Protein AF-A0A9D6E3B1-F1 (afdb_monomer)

Solvent-accessible surface area (backbone atoms only — not comparable to full-atom values): 16661 Å² total; per-residue (Å²): 133,87,81,85,89,82,84,86,78,86,82,77,81,84,78,82,77,81,78,76,77,82,76,71,82,59,71,66,60,65,48,52,41,50,51,53,21,44,52,52,30,22,59,54,38,74,63,37,63,68,60,21,52,54,52,44,54,55,37,64,72,59,42,49,58,74,76,44,48,55,40,60,42,32,55,53,46,37,56,40,25,62,74,59,31,66,89,33,54,70,56,23,51,52,52,50,50,53,52,64,76,58,62,52,95,88,49,47,62,68,58,52,52,54,49,40,51,55,35,22,64,64,46,74,33,59,73,56,18,51,55,51,45,51,49,47,61,76,60,57,51,84,96,61,50,70,72,58,53,49,54,52,50,50,53,48,34,70,74,67,36,53,92,37,51,72,58,45,54,50,48,54,50,50,59,61,72,56,58,53,92,93,56,49,62,67,64,53,50,52,48,40,51,52,39,24,70,71,64,78,33,67,70,58,18,50,51,50,45,46,55,50,52,74,68,58,55,94,91,60,56,64,64,59,51,49,54,52,44,50,57,35,38,74,59,31,93,38,68,68,53,21,53,51,50,50,52,47,39,72,68,47,34,74,88,52,51,70,65,57,32,49,54,54,49,51,54,47,31,70,72,67,37,57,92,37,51,71,61,38,52,54,54,54,55,63,77,59,111

Mean predicted aligned error: 9.1 Å

Structure (mmCIF, N/CA/C/O backbone):
data_AF-A0A9D6E3B1-F1
#
_entry.id   AF-A0A9D6E3B1-F1
#
loop_
_atom_site.group_PDB
_atom_site.id
_atom_site.type_symbol
_atom_site.label_atom_id
_atom_site.label_alt_id
_atom_site.label_comp_id
_atom_site.label_asym_id
_atom_site.label_entity_id
_atom_site.label_seq_id
_atom_site.pdbx_PDB_ins_code
_atom_site.Cartn_x
_atom_site.Cartn_y
_atom_site.Cartn_z
_atom_site.occupancy
_atom_site.B_iso_or_equiv
_atom_site.auth_seq_id
_atom_site.auth_comp_id
_atom_site.auth_asym_id
_atom_site.auth_atom_id
_atom_site.pdbx_PDB_model_num
ATOM 1 N N . THR A 1 1 ? -81.826 58.311 -9.362 1.00 37.38 1 THR A N 1
ATOM 2 C CA . THR A 1 1 ? -82.436 57.447 -8.332 1.00 37.38 1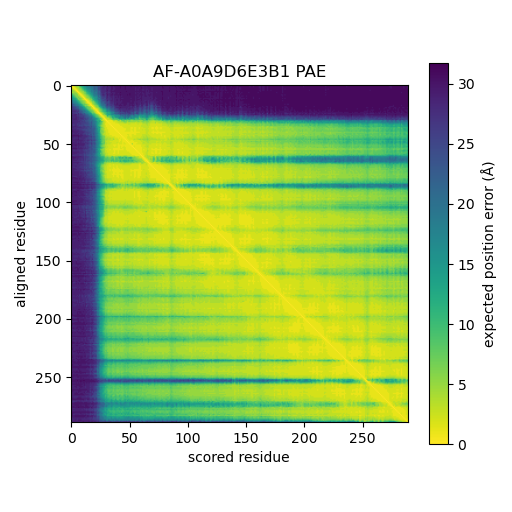 THR A CA 1
ATOM 3 C C . THR A 1 1 ? -81.428 56.379 -7.975 1.00 37.38 1 THR A C 1
ATOM 5 O O . THR A 1 1 ? -81.142 55.576 -8.845 1.00 37.38 1 THR A O 1
ATOM 8 N N . HIS A 1 2 ? -80.905 56.444 -6.741 1.00 36.94 2 HIS A N 1
ATOM 9 C CA . HIS A 1 2 ? -80.182 55.403 -5.981 1.00 36.94 2 HIS A CA 1
ATOM 10 C C . HIS A 1 2 ? -78.874 54.806 -6.566 1.00 36.94 2 HIS A C 1
ATOM 12 O O . HIS A 1 2 ? -78.799 54.542 -7.753 1.00 36.94 2 HIS A O 1
ATOM 18 N N . LEU A 1 3 ? -77.807 54.5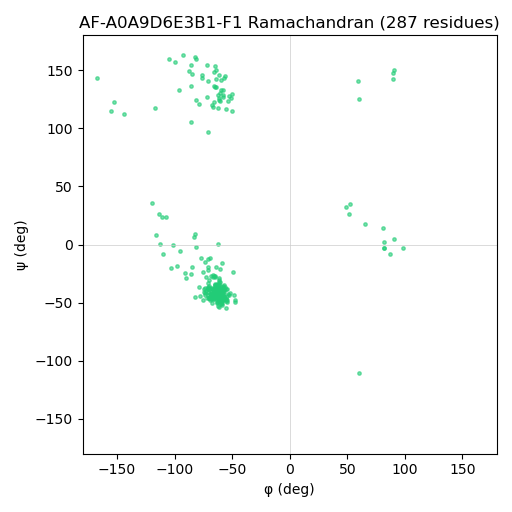15 -5.810 1.00 36.72 3 LEU A N 1
ATOM 19 C CA . LEU A 1 3 ? -77.481 54.658 -4.382 1.00 36.72 3 LEU A CA 1
ATOM 20 C C . LEU A 1 3 ? -75.963 54.411 -4.195 1.00 36.72 3 LEU A C 1
ATOM 22 O O . LEU A 1 3 ? -75.403 53.540 -4.851 1.00 36.72 3 LEU A O 1
ATOM 26 N N . GLU A 1 4 ? -75.394 55.183 -3.268 1.00 36.72 4 GLU A N 1
ATOM 27 C CA . GLU A 1 4 ? -74.377 54.863 -2.247 1.00 36.72 4 GLU A CA 1
ATOM 28 C C . GLU A 1 4 ? -72.957 54.346 -2.556 1.00 36.72 4 GLU A C 1
ATOM 30 O O . GLU A 1 4 ? -72.711 53.286 -3.126 1.00 36.72 4 GLU A O 1
ATOM 35 N N . GLU A 1 5 ? -72.026 55.126 -1.994 1.00 41.00 5 GLU A N 1
ATOM 36 C CA . GLU A 1 5 ? -70.615 54.879 -1.721 1.00 41.00 5 GLU A CA 1
ATOM 37 C C . GLU A 1 5 ? -70.423 53.744 -0.700 1.00 41.00 5 GLU A C 1
ATOM 39 O O . GLU A 1 5 ? -71.058 53.720 0.354 1.00 41.00 5 GLU A O 1
ATOM 44 N N . ALA A 1 6 ? -69.480 52.838 -0.971 1.00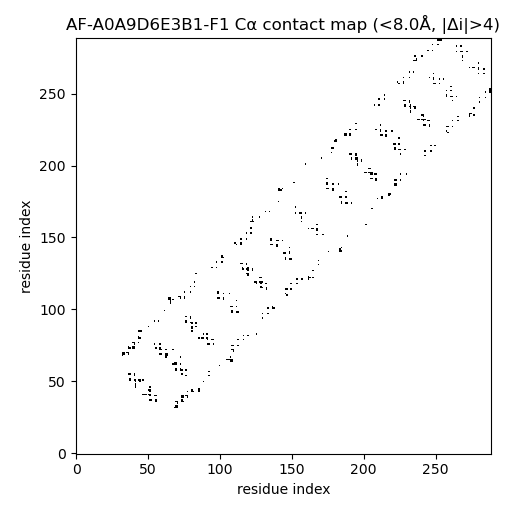 40.91 6 ALA A N 1
ATOM 45 C CA . ALA A 1 6 ? -69.039 51.819 -0.024 1.00 40.91 6 ALA A CA 1
ATOM 46 C C . ALA A 1 6 ? -67.556 52.022 0.316 1.00 40.91 6 ALA A C 1
ATOM 48 O O . ALA A 1 6 ? -66.676 51.941 -0.544 1.00 40.91 6 ALA A O 1
ATOM 49 N N . GLY A 1 7 ? -67.300 52.288 1.598 1.00 35.38 7 GLY A N 1
ATOM 50 C CA . GLY A 1 7 ? -65.974 52.447 2.177 1.00 35.38 7 GLY A CA 1
ATOM 51 C C . GLY A 1 7 ? -65.150 51.159 2.134 1.00 35.38 7 GLY A C 1
ATOM 52 O O . GLY A 1 7 ? -65.615 50.072 2.477 1.00 35.38 7 GLY A O 1
ATOM 53 N N . ILE A 1 8 ? -63.883 51.299 1.747 1.00 40.62 8 ILE A N 1
ATOM 54 C CA . ILE A 1 8 ? -62.907 50.210 1.738 1.00 40.62 8 ILE A CA 1
ATOM 55 C C . ILE A 1 8 ? -62.286 50.106 3.134 1.00 40.62 8 ILE A C 1
ATOM 57 O O . ILE A 1 8 ? -61.467 50.927 3.549 1.00 40.62 8 ILE A O 1
ATOM 61 N N . SER A 1 9 ? -62.714 49.075 3.861 1.00 41.22 9 SER A N 1
ATOM 62 C CA . SER A 1 9 ? -62.196 48.687 5.170 1.00 41.22 9 SER A CA 1
ATOM 63 C C . SER A 1 9 ? -60.797 48.070 5.046 1.00 41.22 9 SER A C 1
ATOM 65 O O . SER A 1 9 ? -60.570 47.137 4.271 1.00 41.22 9 SER A O 1
ATOM 67 N N . LYS A 1 10 ? -59.850 48.614 5.818 1.00 39.97 10 LYS A N 1
ATOM 68 C CA . LYS A 1 10 ? -58.459 48.159 5.939 1.00 39.97 10 LYS A CA 1
ATOM 69 C C . LYS A 1 10 ? -58.420 46.734 6.510 1.00 39.97 10 LYS A C 1
ATOM 71 O O . LYS A 1 10 ? -58.820 46.522 7.651 1.00 39.97 10 LYS A O 1
ATOM 76 N N . LYS A 1 11 ? -57.900 45.768 5.744 1.00 43.75 11 LYS A N 1
ATOM 77 C CA . LYS A 1 11 ? -57.567 44.426 6.251 1.00 43.75 11 LYS A CA 1
ATOM 78 C C . LYS A 1 11 ? -56.234 44.461 7.005 1.00 43.75 11 LYS A C 1
ATOM 80 O O . LYS A 1 11 ? -55.203 44.828 6.450 1.00 43.75 11 LYS A O 1
ATOM 85 N N . THR A 1 12 ? -56.300 44.077 8.272 1.00 41.50 12 THR A N 1
ATOM 86 C CA . THR A 1 12 ? -55.202 43.845 9.219 1.00 41.50 12 THR A CA 1
ATOM 87 C C . THR A 1 12 ? -54.305 42.676 8.760 1.00 41.50 12 THR A C 1
ATOM 89 O O . THR A 1 12 ? -54.824 41.755 8.123 1.00 41.50 12 THR A O 1
ATOM 92 N N . PRO A 1 13 ? -52.991 42.656 9.068 1.00 39.81 13 PRO A N 1
ATOM 93 C CA . PRO A 1 13 ? -52.096 41.568 8.663 1.00 39.81 13 PRO A CA 1
ATOM 94 C C . PRO A 1 13 ? -52.376 40.278 9.449 1.00 39.81 13 PRO A C 1
ATOM 96 O O . PRO A 1 13 ? -52.605 40.332 10.658 1.00 39.81 13 PRO A O 1
ATOM 99 N N . LEU A 1 14 ? -52.318 39.122 8.776 1.00 40.97 14 LEU A N 1
ATOM 100 C CA . LEU A 1 14 ? -52.291 37.808 9.426 1.00 40.97 14 LEU A CA 1
ATOM 101 C C . LEU A 1 14 ? -51.032 37.692 10.301 1.00 40.97 14 LEU A C 1
ATOM 103 O O . LEU A 1 14 ? -49.916 37.844 9.806 1.00 40.97 14 LEU A O 1
ATOM 107 N N . SER A 1 15 ? -51.211 37.387 11.586 1.00 45.38 15 SER A N 1
ATOM 108 C CA . SER A 1 15 ? -50.123 36.961 12.468 1.00 45.38 15 SER A CA 1
ATOM 109 C C . SER A 1 15 ? -49.535 35.617 12.003 1.00 45.38 15 SER A C 1
ATOM 111 O O . SER A 1 15 ? -50.298 34.743 11.584 1.00 45.38 15 SER A O 1
ATOM 113 N N . PRO A 1 16 ? -48.209 35.413 12.100 1.00 41.94 16 PRO A N 1
ATOM 114 C CA . PRO A 1 16 ? -47.598 34.108 11.869 1.00 41.94 16 PRO A CA 1
ATOM 115 C C . PRO A 1 16 ? -48.047 33.113 12.950 1.00 41.94 16 PRO A C 1
ATOM 117 O O . PRO A 1 16 ? -48.107 33.454 14.134 1.00 41.94 16 PRO A O 1
ATOM 120 N N . GLN A 1 17 ? -48.381 31.885 12.541 1.00 39.38 17 GLN A N 1
ATOM 121 C CA . GLN A 1 17 ? -48.588 30.773 13.471 1.00 39.38 17 GLN A CA 1
ATOM 122 C C . GLN A 1 17 ? -47.298 30.525 14.269 1.00 39.38 17 GLN A C 1
ATOM 124 O O . GLN A 1 17 ? -46.215 30.601 13.685 1.00 39.38 17 GLN A O 1
ATOM 129 N N . PRO A 1 18 ? -47.377 30.204 15.571 1.00 40.41 18 PRO A N 1
ATOM 130 C CA . PRO A 1 18 ? -46.202 29.781 16.312 1.00 40.41 18 PRO A CA 1
ATOM 131 C C . PRO A 1 18 ? -45.711 28.443 15.750 1.00 40.41 18 PRO A C 1
ATOM 133 O O . PRO A 1 18 ? -46.461 27.464 15.702 1.00 40.41 18 PRO A O 1
ATOM 136 N N . GLU A 1 19 ? -44.451 28.414 15.318 1.00 41.53 19 GLU A N 1
ATOM 137 C CA . GLU A 1 19 ? -43.716 27.176 15.081 1.00 41.53 19 GLU A CA 1
ATOM 138 C C . GLU A 1 19 ? -43.847 26.285 16.321 1.00 41.53 19 GLU A C 1
ATOM 140 O O . GLU A 1 19 ? -43.650 26.725 17.458 1.00 41.53 19 GLU A O 1
ATOM 145 N N . SER A 1 20 ? -44.236 25.027 16.105 1.00 39.06 20 SER A N 1
ATOM 146 C CA . SER A 1 20 ? -44.265 24.035 17.176 1.00 39.06 20 SER A CA 1
ATOM 147 C C . SER A 1 20 ? -42.849 23.884 17.743 1.00 39.06 20 SER A C 1
ATOM 149 O O . SER A 1 20 ? -41.907 23.752 16.959 1.00 39.06 20 SER A O 1
ATOM 151 N N . PRO A 1 21 ? -42.667 23.898 19.075 1.00 39.72 21 PRO A N 1
ATOM 152 C CA . PRO A 1 21 ? -41.344 23.784 19.666 1.00 39.72 21 PRO A CA 1
ATOM 153 C C . PRO A 1 21 ? -40.717 22.449 19.261 1.00 39.72 21 PRO A C 1
ATOM 155 O O . PRO A 1 21 ? -41.343 21.394 19.389 1.00 39.72 21 PRO A O 1
ATOM 158 N N . ALA A 1 22 ? -39.475 22.506 18.775 1.00 48.50 22 ALA A N 1
ATOM 159 C CA . ALA A 1 22 ? -38.651 21.333 18.538 1.00 48.50 22 ALA A CA 1
ATOM 160 C C . ALA A 1 22 ? -38.651 20.459 19.802 1.00 48.50 22 ALA A C 1
ATOM 162 O O . ALA A 1 22 ? -38.198 20.882 20.867 1.00 48.50 22 ALA A O 1
ATOM 163 N N . ILE A 1 23 ? -39.209 19.252 19.690 1.00 43.34 23 ILE A N 1
ATOM 164 C CA . ILE A 1 23 ? -39.228 18.277 20.778 1.00 43.34 23 ILE A CA 1
ATOM 165 C C . ILE A 1 23 ? -37.768 17.857 21.015 1.00 43.34 23 ILE A C 1
ATOM 167 O O . ILE A 1 23 ? -37.147 17.324 20.092 1.00 43.34 23 ILE A O 1
ATOM 171 N N . PRO A 1 24 ? -37.189 18.087 22.208 1.00 49.97 24 PRO A N 1
ATOM 172 C CA . PRO A 1 24 ? -35.846 17.610 22.507 1.00 49.97 24 PRO A CA 1
ATOM 173 C C . PRO A 1 24 ? -35.817 16.074 22.430 1.00 49.97 24 PRO A C 1
ATOM 175 O O . PRO A 1 24 ? -36.811 15.433 22.791 1.00 49.97 24 PRO A O 1
ATOM 178 N N . PRO A 1 25 ? -34.708 15.458 21.981 1.00 48.56 25 PRO A N 1
ATOM 179 C CA . PRO A 1 25 ? -34.607 14.006 21.902 1.00 48.56 25 PRO A CA 1
ATOM 180 C C . PRO A 1 25 ? -34.955 13.384 23.261 1.00 48.56 25 PRO A C 1
ATOM 182 O O . PRO A 1 25 ? -34.466 13.809 24.310 1.00 48.56 25 PRO A O 1
ATOM 185 N N . SER A 1 26 ? -35.879 12.419 23.251 1.00 48.78 26 SER A N 1
ATOM 186 C CA . SER A 1 26 ? -36.465 11.865 24.471 1.00 48.78 26 SER A CA 1
ATOM 187 C C . SER A 1 26 ? -35.384 11.224 25.347 1.00 48.78 26 SER A C 1
ATOM 189 O O . SER A 1 26 ? -34.724 10.283 24.902 1.00 48.78 26 SER A O 1
ATOM 191 N N . LYS A 1 27 ? -35.267 11.663 26.606 1.00 52.03 27 LYS A N 1
ATOM 192 C CA . LYS A 1 27 ? -34.318 11.147 27.617 1.00 52.03 27 LYS A CA 1
ATOM 193 C C . LYS A 1 27 ? -34.296 9.612 27.759 1.00 52.03 27 LYS A C 1
ATOM 195 O O . LYS A 1 27 ? -33.294 9.060 28.200 1.00 52.03 27 LYS A O 1
ATOM 200 N N . GLY A 1 28 ? -35.378 8.924 27.379 1.00 51.38 28 GLY A N 1
ATOM 201 C CA . GLY A 1 28 ? -35.467 7.459 27.380 1.00 51.38 28 GLY A CA 1
ATOM 202 C C . GLY A 1 28 ? -34.594 6.768 26.325 1.00 51.38 28 GLY A C 1
ATOM 203 O O . GLY A 1 28 ? -33.976 5.758 26.639 1.00 51.38 28 GLY A O 1
ATOM 204 N N . LYS A 1 29 ? -34.456 7.335 25.114 1.00 59.06 29 LYS A N 1
ATOM 205 C CA . LYS A 1 29 ? -33.577 6.773 24.066 1.00 59.06 29 LYS A CA 1
ATOM 206 C C . LYS A 1 29 ? -32.107 6.814 24.484 1.00 59.06 29 LYS A C 1
ATOM 208 O O . LYS A 1 29 ? -31.400 5.827 24.360 1.00 59.06 29 LYS A O 1
ATOM 213 N N . THR A 1 30 ? -31.687 7.925 25.085 1.00 73.62 30 THR A N 1
ATOM 214 C CA . THR A 1 30 ? -30.309 8.119 25.559 1.00 73.62 30 THR A CA 1
ATOM 215 C C . THR A 1 30 ? -29.940 7.274 26.780 1.00 73.62 30 THR A C 1
ATOM 217 O O . THR A 1 30 ? -28.759 7.130 27.073 1.00 73.62 30 THR A O 1
ATOM 220 N N . LEU A 1 31 ? -30.919 6.771 27.541 1.00 80.69 31 LEU A N 1
ATOM 221 C CA . LEU A 1 31 ? -30.673 5.857 28.665 1.00 80.69 31 LEU A CA 1
ATOM 222 C C . LEU A 1 31 ? -30.507 4.420 28.171 1.00 80.69 31 LEU A C 1
ATOM 224 O O . LEU A 1 31 ? -29.545 3.767 28.561 1.00 80.69 31 LEU A O 1
ATOM 228 N N . LEU A 1 32 ? -31.385 3.982 27.265 1.00 87.25 32 LEU A N 1
ATOM 229 C CA . LEU A 1 32 ? -31.315 2.655 26.658 1.00 87.25 32 LEU A CA 1
ATOM 230 C C . LEU A 1 32 ? -29.997 2.448 25.893 1.00 87.25 32 LEU A C 1
ATOM 232 O O . LEU A 1 32 ? -29.324 1.449 26.099 1.00 87.25 32 LEU A O 1
ATOM 236 N N . GLU A 1 33 ? -29.565 3.428 25.094 1.00 87.38 33 GLU A N 1
ATOM 237 C CA . GLU A 1 33 ? -28.287 3.346 24.363 1.00 87.38 33 GLU A CA 1
ATOM 238 C C . GLU A 1 33 ? -27.066 3.233 25.289 1.00 87.38 33 GLU A C 1
ATOM 240 O O . GLU A 1 33 ? -26.089 2.568 24.950 1.00 87.38 33 GLU A O 1
ATOM 245 N N . LYS A 1 34 ? -27.106 3.870 26.467 1.00 91.31 34 LYS A N 1
ATOM 246 C CA . LYS A 1 34 ? -26.029 3.763 27.464 1.00 91.31 34 LYS A CA 1
ATOM 247 C C . LYS A 1 34 ? -25.996 2.391 28.119 1.00 91.31 34 LYS A C 1
ATOM 249 O O . LYS A 1 34 ? -24.913 1.863 28.339 1.00 91.31 34 LYS A O 1
ATOM 254 N N . GLU A 1 35 ? -27.163 1.840 28.433 1.00 93.88 35 GLU A N 1
ATOM 255 C CA . GLU A 1 35 ? -27.290 0.503 29.011 1.00 93.88 35 GLU A CA 1
ATOM 256 C C . GLU A 1 35 ? -26.827 -0.570 28.020 1.00 93.88 35 GLU A C 1
ATOM 258 O O . GLU A 1 35 ? -26.020 -1.423 28.374 1.00 93.88 35 GLU A O 1
ATOM 263 N N . GLU A 1 36 ? -27.241 -0.473 26.754 1.00 94.44 36 GLU A N 1
ATOM 264 C CA . GLU A 1 36 ? -26.799 -1.385 25.695 1.00 94.44 36 GLU A CA 1
ATOM 265 C C . GLU A 1 36 ? -25.283 -1.329 25.470 1.00 94.44 36 GLU A C 1
ATOM 267 O O . GLU A 1 36 ? -24.636 -2.373 25.411 1.00 94.44 36 GLU A O 1
ATOM 272 N N . ALA A 1 37 ? -24.703 -0.128 25.388 1.00 95.06 37 ALA A N 1
ATOM 273 C CA . ALA A 1 37 ? -23.260 0.038 25.236 1.00 95.06 37 ALA A CA 1
ATOM 274 C C . ALA A 1 37 ? -22.477 -0.507 26.442 1.00 95.06 37 ALA A C 1
ATOM 276 O O . ALA A 1 37 ? -21.454 -1.159 26.260 1.00 95.06 37 ALA A O 1
ATOM 277 N N . MET A 1 38 ? -22.961 -0.276 27.667 1.00 95.81 38 MET A N 1
ATOM 278 C CA . MET A 1 38 ? -22.325 -0.811 28.873 1.00 95.81 38 MET A CA 1
ATOM 279 C C . MET A 1 38 ? -22.392 -2.341 28.918 1.00 95.81 38 MET A C 1
ATOM 281 O O . MET A 1 38 ? -21.388 -2.977 29.221 1.00 95.81 38 MET A O 1
ATOM 285 N N . ASN A 1 39 ? -23.540 -2.937 28.584 1.00 95.75 39 ASN A N 1
ATOM 286 C CA . ASN A 1 39 ? -23.690 -4.394 28.563 1.00 95.75 39 ASN A CA 1
ATOM 287 C C . ASN A 1 39 ? -22.755 -5.041 27.531 1.00 95.75 39 ASN A C 1
ATOM 289 O O . ASN A 1 39 ? -22.111 -6.035 27.843 1.00 95.75 39 ASN A O 1
ATOM 293 N N . LEU A 1 40 ? -22.608 -4.438 26.344 1.00 96.12 40 LEU A N 1
ATOM 294 C CA . LEU A 1 40 ? -21.658 -4.907 25.327 1.00 96.12 40 LEU A CA 1
ATOM 295 C C . LEU A 1 40 ? -20.211 -4.917 25.834 1.00 96.12 40 LEU A C 1
ATOM 297 O O . LEU A 1 40 ? -19.484 -5.879 25.601 1.00 96.12 40 LEU A O 1
ATOM 301 N N . LEU A 1 41 ? -19.792 -3.854 26.522 1.00 95.50 41 LEU A N 1
ATOM 302 C CA . LEU A 1 41 ? -18.437 -3.759 27.064 1.00 95.50 41 LEU A CA 1
ATOM 303 C C . LEU A 1 41 ? -18.232 -4.716 28.239 1.00 95.50 41 LEU A C 1
ATOM 305 O O . LEU A 1 41 ? -17.182 -5.340 28.331 1.00 95.50 41 LEU A O 1
ATOM 309 N N . LEU A 1 42 ? -19.243 -4.894 29.093 1.00 95.44 42 LEU A N 1
ATOM 310 C CA . LEU A 1 42 ? -19.198 -5.861 30.187 1.00 95.44 42 LEU A CA 1
ATOM 311 C C . LEU A 1 42 ? -19.052 -7.296 29.669 1.00 95.44 42 LEU A C 1
ATOM 313 O O . LEU A 1 42 ? -18.271 -8.069 30.223 1.00 95.44 42 LEU A O 1
ATOM 317 N N . ASP A 1 43 ? -19.766 -7.639 28.597 1.00 94.94 43 ASP A N 1
ATOM 318 C CA . ASP A 1 43 ? -19.647 -8.939 27.940 1.00 94.94 43 ASP A CA 1
ATOM 319 C C . ASP A 1 43 ? -18.250 -9.126 27.321 1.00 94.94 43 ASP A C 1
ATOM 321 O O . ASP A 1 43 ? -17.628 -10.177 27.506 1.00 94.94 43 ASP A O 1
ATOM 325 N N . ALA A 1 44 ? -17.720 -8.101 26.642 1.00 93.56 44 ALA A N 1
ATOM 326 C CA . ALA A 1 44 ? -16.384 -8.132 26.038 1.00 93.56 44 ALA A CA 1
ATOM 327 C C . ALA A 1 44 ? -15.261 -8.272 27.089 1.00 93.56 44 ALA A C 1
ATOM 329 O O . ALA A 1 44 ? -14.299 -9.015 26.884 1.00 93.56 44 ALA A O 1
ATOM 330 N N . GLU A 1 45 ? -15.439 -7.645 28.252 1.00 93.44 45 GLU A N 1
ATOM 331 C CA . GLU A 1 45 ? -14.561 -7.728 29.427 1.00 93.44 45 GLU A CA 1
ATOM 332 C C . GLU A 1 45 ? -14.810 -8.973 30.301 1.00 93.44 45 GLU A C 1
ATOM 334 O O . GLU A 1 45 ? -14.277 -9.106 31.404 1.00 93.44 45 GLU A O 1
ATOM 339 N N . LYS A 1 46 ? -15.639 -9.921 29.838 1.00 92.25 46 LYS A N 1
ATOM 340 C CA . LYS A 1 46 ? -15.987 -11.160 30.563 1.00 92.25 46 LYS A CA 1
ATOM 341 C C . LYS A 1 46 ? -16.478 -10.911 31.995 1.00 92.25 46 LYS A C 1
ATOM 343 O O . LYS A 1 46 ? -16.236 -11.717 32.897 1.00 92.25 46 LYS A O 1
ATOM 348 N N . GLY A 1 47 ? -17.197 -9.810 32.195 1.00 88.94 47 GLY A N 1
ATOM 349 C CA . GLY A 1 47 ? -17.781 -9.422 33.472 1.00 88.94 47 GLY A CA 1
ATOM 350 C C . GLY A 1 47 ? -16.898 -8.546 34.364 1.00 88.94 47 GLY A C 1
ATOM 351 O O . GLY A 1 47 ? -17.329 -8.252 35.482 1.00 88.94 47 GLY A O 1
ATOM 352 N N . ASP A 1 48 ? -15.711 -8.101 33.925 1.00 91.19 48 ASP A N 1
ATOM 353 C CA . ASP A 1 48 ? -14.959 -7.084 34.671 1.00 91.19 48 ASP A CA 1
ATOM 354 C C . ASP A 1 48 ? -15.644 -5.712 34.576 1.00 91.19 48 ASP A C 1
ATOM 356 O O . ASP A 1 48 ? -15.474 -4.942 33.631 1.00 91.19 48 ASP A O 1
ATOM 360 N N . ALA A 1 49 ? -16.427 -5.388 35.605 1.00 91.62 49 ALA A N 1
ATOM 361 C CA . ALA A 1 49 ? -17.149 -4.126 35.696 1.00 91.62 49 ALA A CA 1
ATOM 362 C C . ALA A 1 49 ? -16.225 -2.900 35.799 1.00 91.62 49 ALA A C 1
ATOM 364 O O . ALA A 1 49 ? -16.634 -1.802 35.415 1.00 91.62 49 ALA A O 1
ATOM 365 N N . GLN A 1 50 ? -15.006 -3.054 36.333 1.00 91.25 50 GLN A N 1
ATOM 366 C CA . GLN A 1 50 ? -14.067 -1.939 36.431 1.00 91.25 50 GLN A CA 1
ATOM 367 C C . GLN A 1 50 ? -13.465 -1.622 35.058 1.00 91.25 50 GLN A C 1
ATOM 369 O O . GLN A 1 50 ? -13.480 -0.450 34.668 1.00 91.25 50 GLN A O 1
ATOM 374 N N . GLY A 1 51 ? -12.994 -2.642 34.330 1.00 91.62 51 GLY A N 1
ATOM 375 C CA . GLY A 1 51 ? -12.544 -2.528 32.939 1.00 91.62 51 GLY A CA 1
ATOM 376 C C . GLY A 1 51 ? -13.631 -1.938 32.042 1.00 91.62 51 GLY A C 1
ATOM 377 O O . GLY A 1 51 ? -13.458 -0.845 31.501 1.00 91.62 51 GLY A O 1
ATOM 378 N N . ALA A 1 52 ? -14.819 -2.548 32.040 1.00 93.44 52 ALA A N 1
ATOM 379 C CA . ALA A 1 52 ? -15.948 -2.090 31.230 1.00 93.44 52 ALA A CA 1
ATOM 380 C C . ALA A 1 52 ? -16.360 -0.637 31.538 1.00 93.44 52 ALA A C 1
ATOM 382 O O . ALA A 1 52 ? -16.710 0.126 30.637 1.00 93.44 52 ALA A O 1
ATOM 383 N N . GLY A 1 53 ? -16.288 -0.212 32.806 1.00 93.12 53 GLY A N 1
ATOM 384 C CA . GLY A 1 53 ? -16.551 1.175 33.197 1.00 93.12 53 GLY A CA 1
ATOM 385 C C . GLY A 1 53 ? -15.506 2.171 32.675 1.00 93.12 53 GLY A C 1
ATOM 386 O O . GLY A 1 53 ? -15.857 3.294 32.284 1.00 93.12 53 GLY A O 1
ATOM 387 N N . ALA A 1 54 ? -14.230 1.776 32.646 1.00 93.25 54 ALA A N 1
ATOM 388 C CA . ALA A 1 54 ? -13.155 2.579 32.068 1.00 93.25 54 ALA A CA 1
ATOM 389 C C . ALA A 1 54 ? -13.314 2.700 30.544 1.00 93.25 54 ALA A C 1
ATOM 391 O O . ALA A 1 54 ? -13.278 3.814 30.012 1.00 93.25 54 ALA A O 1
ATOM 392 N N . ASP A 1 55 ? -13.597 1.590 29.866 1.00 94.44 55 ASP A N 1
ATOM 393 C CA . ASP A 1 55 ? -13.813 1.549 28.417 1.00 94.44 55 ASP A CA 1
ATOM 394 C C . ASP A 1 55 ? -15.035 2.357 28.011 1.00 94.44 55 ASP A C 1
ATOM 396 O O . ASP A 1 55 ? -14.978 3.173 27.091 1.00 94.44 55 ASP A O 1
ATOM 400 N N . PHE A 1 56 ? -16.132 2.224 28.758 1.00 95.69 56 PHE A N 1
ATOM 401 C CA . PHE A 1 56 ? -17.332 3.016 28.529 1.00 95.69 56 PHE A CA 1
ATOM 402 C C . PHE A 1 56 ? -17.034 4.510 28.637 1.00 95.69 56 PHE A C 1
ATOM 404 O O . PHE A 1 56 ? -17.526 5.301 27.835 1.00 95.69 56 PHE A O 1
ATOM 411 N N . SER A 1 57 ? -16.208 4.914 29.605 1.00 93.44 57 SER A N 1
ATOM 412 C CA . SER A 1 57 ? -15.811 6.315 29.765 1.00 93.44 57 SER A CA 1
ATOM 413 C C . SER A 1 57 ? -15.004 6.821 28.562 1.00 93.44 57 SER A C 1
ATOM 415 O O . SER A 1 57 ? -15.201 7.960 28.131 1.00 93.44 57 SER A O 1
ATOM 417 N N . LEU A 1 58 ? -14.132 5.983 27.991 1.00 93.75 58 LEU A N 1
ATOM 418 C CA . LEU A 1 58 ? -13.365 6.291 26.781 1.00 93.75 58 LEU A CA 1
ATOM 419 C C . LEU A 1 58 ? -14.268 6.397 25.539 1.00 93.75 58 LEU A C 1
ATOM 421 O O . LEU A 1 58 ? -14.225 7.398 24.816 1.00 93.75 58 LEU A O 1
ATOM 425 N N . VAL A 1 59 ? -15.124 5.397 25.327 1.00 93.88 59 VAL A N 1
ATOM 426 C CA . VAL A 1 59 ? -16.079 5.322 24.214 1.00 93.88 59 VAL A CA 1
ATOM 427 C C . VAL A 1 59 ? -17.069 6.486 24.275 1.00 93.88 59 VAL A C 1
ATOM 429 O O . VAL A 1 59 ? -17.244 7.213 23.301 1.00 93.88 59 VAL A O 1
ATOM 432 N N . ALA A 1 60 ? -17.673 6.749 25.434 1.00 91.88 60 ALA A N 1
ATOM 433 C CA . ALA A 1 60 ? -18.659 7.816 25.594 1.00 91.88 60 ALA A CA 1
ATOM 434 C C . ALA A 1 60 ? -18.075 9.221 25.392 1.00 91.88 60 ALA A C 1
ATOM 436 O O . ALA A 1 60 ? -18.800 10.129 24.986 1.00 91.88 60 ALA A O 1
ATOM 437 N N . LYS A 1 61 ? -16.777 9.412 25.659 1.00 89.50 61 LYS A N 1
ATOM 438 C CA . LYS A 1 61 ? -16.090 10.691 25.437 1.00 89.50 61 LYS A CA 1
ATOM 439 C C . LYS A 1 61 ? -15.911 11.014 23.952 1.00 89.50 61 LYS A C 1
ATOM 441 O O . LYS A 1 61 ? -15.864 12.189 23.595 1.00 89.50 61 LYS A O 1
ATOM 446 N N . SER A 1 62 ? -15.785 9.992 23.114 1.00 83.44 62 SER A N 1
ATOM 447 C CA . SER A 1 62 ? -15.485 10.122 21.683 1.00 83.44 62 SER A CA 1
ATOM 448 C C . SER A 1 62 ? -16.668 9.746 20.782 1.00 83.44 62 SER A C 1
ATOM 450 O O . SER A 1 62 ? -16.605 9.977 19.573 1.00 83.44 62 SER A O 1
ATOM 452 N N . ALA A 1 63 ? -17.754 9.206 21.340 1.00 80.38 63 ALA A N 1
ATOM 453 C CA . ALA A 1 63 ? -18.969 8.861 20.610 1.00 80.38 63 ALA A CA 1
ATOM 454 C C . ALA A 1 63 ? -19.565 10.067 19.859 1.00 80.38 63 ALA A C 1
ATOM 456 O O . ALA A 1 63 ? -19.532 11.205 20.333 1.00 80.38 63 ALA A O 1
ATOM 457 N N . GLY A 1 64 ? -20.142 9.803 18.682 1.00 72.69 64 GLY A N 1
ATOM 458 C CA . GLY A 1 64 ? -20.735 10.823 17.810 1.00 72.69 64 GLY A CA 1
ATOM 459 C C . GLY A 1 64 ? -19.834 11.292 16.663 1.00 72.69 64 GLY A C 1
ATOM 460 O O . GLY A 1 64 ? -20.289 12.066 15.813 1.00 72.69 64 GLY A O 1
ATOM 461 N N . HIS A 1 65 ? -18.589 10.810 16.573 1.00 72.50 65 HIS A N 1
ATOM 462 C CA . HIS A 1 65 ? -17.750 11.043 15.397 1.00 72.50 65 HIS A CA 1
ATOM 463 C C . HIS A 1 65 ? -18.398 10.441 14.145 1.00 72.50 65 HIS A C 1
ATOM 465 O O . HIS A 1 65 ? -18.769 9.271 14.103 1.00 72.50 65 HIS A O 1
ATOM 471 N N . GLY A 1 66 ? -18.570 11.260 13.104 1.00 70.25 66 GLY A N 1
ATOM 472 C CA . GLY A 1 66 ? -19.183 10.807 11.852 1.00 70.25 66 GLY A CA 1
ATOM 473 C C . GLY A 1 66 ? -20.661 10.402 11.970 1.00 70.25 66 GLY A C 1
ATOM 474 O O . GLY A 1 66 ? -21.165 9.734 11.069 1.00 70.25 66 GLY A O 1
ATOM 475 N N . GLY A 1 67 ? -21.352 10.812 13.043 1.00 81.38 67 GLY A N 1
ATOM 476 C CA . GLY A 1 67 ? -22.776 10.532 13.260 1.00 81.38 67 GLY A CA 1
ATOM 477 C C . GLY A 1 67 ? -23.086 9.146 13.829 1.00 81.38 67 GLY A C 1
ATOM 478 O O . GLY A 1 67 ? -24.243 8.737 13.783 1.00 81.38 67 GLY A O 1
ATOM 479 N N . GLU A 1 68 ? -22.084 8.430 14.340 1.00 90.25 68 GLU A N 1
ATOM 480 C CA . GLU A 1 68 ? -22.292 7.134 14.991 1.00 90.25 68 GLU A CA 1
ATOM 481 C C . GLU A 1 68 ? -22.975 7.261 16.364 1.00 90.25 68 GLU A C 1
ATOM 483 O O . GLU A 1 68 ? -22.863 8.270 17.067 1.00 90.25 68 GLU A O 1
ATOM 488 N N . THR A 1 69 ? -23.656 6.194 16.759 1.00 91.88 69 THR A N 1
ATOM 489 C CA . THR A 1 69 ? -24.273 6.019 18.073 1.00 91.88 69 THR A CA 1
ATOM 490 C C . THR A 1 69 ? -23.259 5.545 19.114 1.00 91.88 69 THR A C 1
ATOM 492 O O . THR A 1 69 ? -22.208 4.985 18.798 1.00 91.88 69 THR A O 1
ATOM 495 N N . LEU A 1 70 ? -23.601 5.714 20.394 1.00 93.50 70 LEU A N 1
ATOM 496 C CA . LEU A 1 70 ? -22.787 5.198 21.496 1.00 93.50 70 LEU A CA 1
ATOM 497 C C . LEU A 1 70 ? -22.631 3.670 21.435 1.00 93.50 70 LEU A C 1
ATOM 499 O O . LEU A 1 70 ? -21.562 3.144 21.733 1.00 93.50 70 LEU A O 1
ATOM 503 N N . ARG A 1 71 ? -23.690 2.972 21.016 1.00 93.12 71 ARG A N 1
ATOM 504 C CA . ARG A 1 71 ? -23.682 1.524 20.822 1.00 93.12 71 ARG A CA 1
ATOM 505 C C . ARG A 1 71 ? -22.691 1.113 19.733 1.00 93.12 71 ARG A C 1
ATOM 507 O O . ARG A 1 71 ? -21.853 0.260 19.988 1.00 93.12 71 ARG A O 1
ATOM 514 N N . GLU A 1 72 ? -22.737 1.745 18.559 1.00 93.81 72 GLU A N 1
ATOM 515 C CA . GLU A 1 72 ? -21.789 1.460 17.468 1.00 93.81 72 GLU A CA 1
ATOM 516 C C . GLU A 1 72 ? -20.341 1.716 17.903 1.00 93.81 72 GLU A C 1
ATOM 518 O O . GLU A 1 72 ? -19.446 0.935 17.586 1.00 93.81 72 GLU A O 1
ATOM 523 N N . ALA A 1 73 ? -20.105 2.786 18.664 1.00 95.25 73 ALA A N 1
ATOM 524 C CA . ALA A 1 73 ? -18.790 3.101 19.203 1.00 95.25 73 ALA A CA 1
ATOM 525 C C . ALA A 1 73 ? -18.296 2.042 20.215 1.00 95.25 73 ALA A C 1
ATOM 527 O O . ALA A 1 73 ? -17.096 1.756 20.249 1.00 95.25 73 ALA A O 1
ATOM 528 N N . ALA A 1 74 ? -19.200 1.445 21.002 1.00 96.12 74 ALA A N 1
ATOM 529 C CA . ALA A 1 74 ? -18.903 0.350 21.928 1.00 96.12 74 ALA A CA 1
ATOM 530 C C . ALA A 1 74 ? -18.658 -0.981 21.199 1.00 96.12 74 ALA A C 1
ATOM 532 O O . ALA A 1 74 ? -17.704 -1.681 21.521 1.00 96.12 74 ALA A O 1
ATOM 533 N N . GLU A 1 75 ? -19.450 -1.301 20.170 1.00 96.12 75 GLU A N 1
ATOM 534 C CA . GLU A 1 75 ? -19.239 -2.480 19.313 1.00 96.12 75 GLU A CA 1
ATOM 535 C C . GLU A 1 75 ? -17.860 -2.435 18.638 1.00 96.12 75 GLU A C 1
ATOM 537 O O . GLU A 1 75 ? -17.150 -3.435 18.561 1.00 96.12 75 GLU A O 1
ATOM 542 N N . GLN A 1 76 ? -17.442 -1.255 18.181 1.00 96.19 76 GLN A N 1
ATOM 543 C CA . GLN A 1 76 ? -16.119 -1.043 17.602 1.00 96.19 76 GLN A CA 1
ATOM 544 C C . GLN A 1 76 ? -14.984 -1.249 18.612 1.00 96.19 76 GLN A C 1
ATOM 546 O O . GLN A 1 76 ? -13.977 -1.859 18.262 1.00 96.19 76 GLN A O 1
ATOM 551 N N . PHE A 1 77 ? -15.146 -0.769 19.848 1.00 96.50 77 PHE A N 1
ATOM 552 C CA . PHE A 1 77 ? -14.176 -1.002 20.918 1.00 96.50 77 PHE A CA 1
ATOM 553 C C . PHE A 1 77 ? -14.083 -2.491 21.272 1.00 96.50 77 PHE A C 1
ATOM 555 O O . PHE A 1 77 ? -12.987 -3.042 21.320 1.00 96.50 77 PHE A O 1
ATOM 562 N N . ALA A 1 78 ? -15.227 -3.162 21.438 1.00 95.88 78 ALA A N 1
ATOM 563 C CA . ALA A 1 78 ? -15.285 -4.585 21.764 1.00 95.88 78 ALA A CA 1
ATOM 564 C C . ALA A 1 78 ? -14.533 -5.448 20.736 1.00 95.88 78 ALA A C 1
ATOM 566 O O . ALA A 1 78 ? -13.841 -6.387 21.115 1.00 95.88 78 ALA A O 1
ATOM 567 N N . ARG A 1 79 ? -14.588 -5.091 19.444 1.00 96.44 79 ARG A N 1
ATOM 568 C CA . ARG A 1 79 ? -13.810 -5.768 18.390 1.00 96.44 79 ARG A CA 1
ATOM 569 C C . ARG A 1 79 ? -12.295 -5.600 18.543 1.00 96.44 79 ARG A C 1
ATOM 571 O O . ARG A 1 79 ? -11.556 -6.520 18.215 1.00 96.44 79 ARG A O 1
ATOM 578 N N . LEU A 1 80 ? -11.822 -4.438 19.000 1.00 96.44 80 LEU A N 1
ATOM 579 C CA . LEU A 1 80 ? -10.395 -4.235 19.287 1.00 96.44 80 LEU A CA 1
ATOM 580 C C . LEU A 1 80 ? -9.974 -5.056 20.511 1.00 96.44 80 LEU A C 1
ATOM 582 O O . LEU A 1 80 ? -8.940 -5.717 20.481 1.00 96.44 80 LEU A O 1
ATOM 586 N N . LEU A 1 81 ? -10.812 -5.070 21.552 1.00 94.81 81 LEU A N 1
ATOM 587 C CA . LEU A 1 81 ? -10.582 -5.867 22.756 1.00 94.81 81 LEU A CA 1
ATOM 588 C C . LEU A 1 81 ? -10.554 -7.372 22.466 1.00 94.81 81 LEU A C 1
ATOM 590 O O . LEU A 1 81 ? -9.762 -8.097 23.060 1.00 94.81 81 LEU A O 1
ATOM 594 N N . GLU A 1 82 ? -11.381 -7.847 21.536 1.00 93.12 82 GLU A N 1
ATOM 595 C CA . GLU A 1 82 ? -11.377 -9.244 21.099 1.00 93.12 82 GLU A CA 1
ATOM 596 C C . GLU A 1 82 ? -10.034 -9.647 20.472 1.00 93.12 82 GLU A C 1
ATOM 598 O O . GLU A 1 82 ? -9.514 -10.715 20.795 1.00 93.12 82 GLU A O 1
ATOM 603 N N . VAL A 1 83 ? -9.449 -8.785 19.631 1.00 93.25 83 VAL A N 1
ATOM 604 C CA . VAL A 1 83 ? -8.157 -9.052 18.977 1.00 93.25 83 VAL A CA 1
ATOM 605 C C . VAL A 1 83 ? -6.981 -8.964 19.948 1.00 93.25 83 VAL A C 1
ATOM 607 O O . VAL A 1 83 ? -6.083 -9.799 19.891 1.00 93.25 83 VAL A O 1
ATOM 610 N N . GLU A 1 84 ? -6.986 -7.999 20.865 1.00 90.81 84 GLU A N 1
ATOM 611 C CA . GLU A 1 84 ? -5.943 -7.877 21.895 1.00 90.81 84 GLU A CA 1
ATOM 612 C C . GLU A 1 84 ? -6.057 -8.954 22.989 1.00 90.81 84 GLU A C 1
ATOM 614 O O . GLU A 1 84 ? -5.069 -9.360 23.610 1.00 90.81 84 GLU A O 1
ATOM 619 N N . GLY A 1 85 ? -7.276 -9.438 23.218 1.00 84.06 85 GLY A N 1
ATOM 620 C CA . GLY A 1 85 ? -7.651 -10.301 24.324 1.00 84.06 85 GLY A CA 1
ATOM 621 C C . GLY A 1 85 ? -8.102 -9.504 25.552 1.00 84.06 85 GLY A C 1
ATOM 622 O O . GLY A 1 85 ? -7.506 -8.502 25.935 1.00 84.06 85 GLY A O 1
ATOM 623 N N . CYS A 1 86 ? -9.120 -10.015 26.248 1.00 76.00 86 CYS A N 1
ATOM 624 C CA . CYS A 1 86 ? -9.747 -9.392 27.428 1.00 76.00 86 CYS A CA 1
ATOM 625 C C . CYS A 1 86 ? -8.826 -9.189 28.654 1.00 76.00 86 CYS A C 1
ATOM 627 O O . CYS A 1 86 ? -9.281 -8.772 29.705 1.00 76.00 86 CYS A O 1
ATOM 629 N N . SER A 1 87 ? -7.548 -9.572 28.590 1.00 76.62 87 SER A N 1
ATOM 630 C CA . SER A 1 87 ? -6.541 -9.258 29.620 1.00 76.62 87 SER A CA 1
ATOM 631 C C . SER A 1 87 ? -5.623 -8.099 29.214 1.00 76.62 87 SER A C 1
ATOM 633 O O . SER A 1 87 ? -4.722 -7.730 29.967 1.00 76.62 87 SER A O 1
ATOM 635 N N . GLN A 1 88 ? -5.836 -7.544 28.020 1.00 82.75 88 GLN A N 1
ATOM 636 C CA . GLN A 1 88 ? -5.044 -6.497 27.383 1.00 82.75 88 GLN A CA 1
ATOM 637 C C . GLN A 1 88 ? -5.898 -5.249 27.111 1.00 82.75 88 GLN A C 1
ATOM 639 O O . GLN A 1 88 ? -5.686 -4.543 26.128 1.00 82.75 88 GLN A O 1
ATOM 644 N N . THR A 1 89 ? -6.842 -4.935 27.999 1.00 87.88 89 THR A N 1
ATOM 645 C CA . THR A 1 89 ? -7.736 -3.769 27.897 1.00 87.88 89 THR A CA 1
ATOM 646 C C . THR A 1 89 ? -6.989 -2.472 27.587 1.00 87.88 89 THR A C 1
ATOM 648 O O . THR A 1 89 ? -7.381 -1.729 26.693 1.00 87.88 89 THR A O 1
ATOM 651 N N . THR A 1 90 ? -5.846 -2.226 28.237 1.00 92.12 90 THR A N 1
ATOM 652 C CA . THR A 1 90 ? -5.011 -1.043 27.967 1.00 92.12 90 THR A CA 1
ATOM 653 C C . THR A 1 90 ? -4.577 -0.953 26.504 1.00 92.12 90 THR A C 1
ATOM 655 O O . THR A 1 90 ? -4.574 0.132 25.932 1.00 92.12 90 THR A O 1
ATOM 658 N N . LYS A 1 91 ? -4.242 -2.080 25.870 1.00 93.56 91 LYS A N 1
ATOM 659 C CA . LYS A 1 91 ? -3.850 -2.105 24.460 1.00 93.56 91 LYS A CA 1
ATOM 660 C C . LYS A 1 91 ? -5.034 -1.782 23.548 1.00 93.56 91 LYS A C 1
ATOM 662 O O . LYS A 1 91 ? -4.897 -0.933 22.677 1.00 93.56 91 LYS A O 1
ATOM 667 N N . ALA A 1 92 ? -6.205 -2.358 23.810 1.00 94.81 92 ALA A N 1
ATOM 668 C CA . ALA A 1 92 ? -7.417 -2.030 23.058 1.00 94.81 92 ALA A CA 1
ATOM 669 C C . ALA A 1 92 ? -7.802 -0.544 23.204 1.00 94.81 92 ALA A C 1
ATOM 671 O O . ALA A 1 92 ? -8.214 0.096 22.236 1.00 94.81 92 ALA A O 1
ATOM 672 N N . GLN A 1 93 ? -7.606 0.036 24.394 1.00 94.94 93 GLN A N 1
ATOM 673 C CA . GLN A 1 93 ? -7.770 1.472 24.639 1.00 94.94 93 GLN A CA 1
ATOM 674 C C . GLN A 1 93 ? -6.772 2.322 23.842 1.00 94.94 93 GLN A C 1
ATOM 676 O O . GLN A 1 93 ? -7.162 3.351 23.286 1.00 94.94 93 GLN A O 1
ATOM 681 N N . GLU A 1 94 ? -5.505 1.905 23.760 1.00 95.44 94 GLU A N 1
ATOM 682 C CA . GLU A 1 94 ? -4.486 2.560 22.930 1.00 95.44 94 GLU A CA 1
ATOM 683 C C . GLU A 1 94 ? -4.862 2.529 21.444 1.00 95.44 94 GLU A C 1
ATOM 685 O O . GLU A 1 94 ? -4.802 3.568 20.785 1.00 95.44 94 GLU A O 1
ATOM 690 N N . ASP A 1 95 ? -5.305 1.380 20.928 1.00 96.75 95 ASP A N 1
ATOM 691 C CA . ASP A 1 95 ? -5.747 1.233 19.537 1.00 96.75 95 ASP A CA 1
ATOM 692 C C . ASP A 1 95 ? -6.958 2.100 19.229 1.00 96.75 95 ASP A C 1
ATOM 694 O O . ASP A 1 95 ? -6.999 2.807 18.219 1.00 96.75 95 ASP A O 1
ATOM 698 N N . TYR A 1 96 ? -7.933 2.108 20.135 1.00 96.12 96 TYR A N 1
ATOM 699 C CA . TYR A 1 96 ? -9.118 2.937 19.995 1.00 96.12 96 TYR A CA 1
ATOM 700 C C . TYR A 1 96 ? -8.766 4.426 19.975 1.00 96.12 96 TYR A C 1
ATOM 702 O O . TYR A 1 96 ? -9.257 5.169 19.124 1.00 96.12 96 TYR A O 1
ATOM 710 N N . ALA A 1 97 ? -7.880 4.862 20.874 1.00 95.19 97 ALA A N 1
ATOM 711 C CA . ALA A 1 97 ? -7.410 6.241 20.931 1.00 95.19 97 ALA A CA 1
ATOM 712 C C . ALA A 1 97 ? -6.581 6.628 19.695 1.00 95.19 97 ALA A C 1
ATOM 714 O O . ALA A 1 97 ? -6.727 7.744 19.192 1.00 95.19 97 ALA A O 1
ATOM 715 N N . LEU A 1 98 ? -5.745 5.720 19.177 1.00 96.31 98 LEU A N 1
ATOM 716 C CA . LEU A 1 98 ? -5.009 5.911 17.926 1.00 96.31 98 LEU A CA 1
ATOM 717 C C . LEU A 1 98 ? -5.974 6.102 16.752 1.00 96.31 98 LEU A C 1
ATOM 719 O O . LEU A 1 98 ? -5.818 7.041 15.967 1.00 96.31 98 LEU A O 1
ATOM 723 N N . ILE A 1 99 ? -6.969 5.224 16.628 1.00 96.38 99 ILE A N 1
ATOM 724 C CA . ILE A 1 99 ? -7.958 5.292 15.554 1.00 96.38 99 ILE A CA 1
ATOM 725 C C . ILE A 1 99 ? -8.733 6.601 15.653 1.00 96.38 99 ILE A C 1
ATOM 727 O O . ILE A 1 99 ? -8.739 7.358 14.687 1.00 96.38 99 ILE A O 1
ATOM 731 N N . ASP A 1 100 ? -9.324 6.900 16.812 1.00 94.12 100 ASP A N 1
ATOM 732 C CA . ASP A 1 100 ? -10.114 8.114 17.031 1.00 94.12 100 ASP A CA 1
ATOM 733 C C . ASP A 1 100 ? -9.301 9.387 16.755 1.00 94.12 100 ASP A C 1
ATOM 735 O O . ASP A 1 100 ? -9.730 10.258 15.998 1.00 94.12 100 ASP A O 1
ATOM 739 N N . GLY A 1 101 ? -8.074 9.452 17.278 1.00 93.12 101 GLY A N 1
ATOM 740 C CA . GLY A 1 101 ? -7.183 10.600 17.125 1.00 93.12 101 GLY A CA 1
ATOM 741 C C . GLY A 1 101 ? -6.645 10.819 15.708 1.00 93.12 101 GLY A C 1
ATOM 742 O O . GLY A 1 101 ? -6.069 11.874 15.437 1.00 93.12 101 GLY A O 1
ATOM 743 N N . THR A 1 102 ? -6.816 9.855 14.798 1.00 93.44 102 THR A N 1
ATOM 744 C CA . THR A 1 102 ? -6.331 9.938 13.409 1.00 93.44 102 THR A CA 1
ATOM 745 C C . THR A 1 102 ? -7.446 10.017 12.367 1.00 93.44 102 THR A C 1
ATOM 747 O O . THR A 1 102 ? -7.152 10.120 11.172 1.00 93.44 102 THR A O 1
ATOM 750 N N . LEU A 1 103 ? -8.718 10.019 12.786 1.00 90.88 103 LEU A N 1
ATOM 751 C CA . LEU A 1 103 ? -9.849 10.167 11.871 1.00 90.88 103 LEU A CA 1
ATOM 752 C C . LEU A 1 103 ? -9.811 11.519 11.151 1.00 90.88 103 LEU A C 1
ATOM 754 O O . LEU A 1 103 ? -9.747 12.590 11.755 1.00 90.88 103 LEU A O 1
ATOM 758 N N . LYS A 1 104 ? -9.911 11.471 9.822 1.00 87.19 104 LYS A N 1
ATOM 759 C CA . LYS A 1 104 ? -10.056 12.662 8.976 1.00 87.19 104 LYS A CA 1
ATOM 760 C C . LYS A 1 104 ? -11.530 13.068 8.871 1.00 87.19 104 LYS A C 1
ATOM 762 O O . LYS A 1 104 ? -12.405 12.204 8.969 1.00 87.19 104 LYS A O 1
ATOM 767 N N . PRO A 1 105 ? -11.840 14.353 8.607 1.00 84.81 105 PRO A N 1
ATOM 768 C CA . PRO A 1 105 ? -13.217 14.792 8.400 1.00 84.81 105 PRO A CA 1
ATOM 769 C C . PRO A 1 105 ? -13.946 13.931 7.359 1.00 84.81 105 PRO A C 1
ATOM 771 O O . PRO A 1 105 ? -13.463 13.753 6.242 1.00 84.81 105 PRO A O 1
ATOM 774 N N . GLY A 1 106 ? -15.105 13.389 7.738 1.00 84.62 106 GLY A N 1
ATOM 775 C CA . GLY A 1 106 ? -15.918 12.514 6.887 1.00 84.62 106 GLY A CA 1
ATOM 776 C C . GLY A 1 106 ? -15.559 11.023 6.933 1.00 84.62 106 GLY A C 1
ATOM 777 O O . GLY A 1 106 ? -16.323 10.222 6.398 1.00 84.62 106 GLY A O 1
ATOM 778 N N . GLN A 1 107 ? -14.462 10.621 7.587 1.00 88.94 107 GLN A N 1
ATOM 779 C CA . GLN A 1 107 ? -14.177 9.205 7.838 1.00 88.94 107 GLN A CA 1
ATOM 780 C C . GLN A 1 107 ? -15.053 8.656 8.970 1.00 88.94 107 GLN A C 1
ATOM 782 O O . GLN A 1 107 ? -15.323 9.341 9.957 1.00 88.94 107 GLN A O 1
ATOM 787 N N . LYS A 1 108 ? -15.474 7.394 8.834 1.00 92.25 108 LYS A N 1
ATOM 788 C CA . LYS A 1 108 ? -16.220 6.666 9.867 1.00 92.25 108 LYS A CA 1
ATOM 789 C C . LYS A 1 108 ? -15.268 5.813 10.700 1.00 92.25 108 LYS A C 1
ATOM 791 O O . LYS A 1 108 ? -14.484 5.054 10.126 1.00 92.25 108 LYS A O 1
ATOM 796 N N . ARG A 1 109 ? -15.393 5.859 12.032 1.00 94.50 109 ARG A N 1
ATOM 797 C CA . ARG A 1 109 ? -14.575 5.039 12.943 1.00 94.50 109 ARG A CA 1
ATOM 798 C C . ARG A 1 109 ? -14.714 3.544 12.641 1.00 94.50 109 ARG A C 1
ATOM 800 O O . ARG A 1 109 ? -13.705 2.859 12.535 1.00 94.50 109 ARG A O 1
ATOM 807 N N . ALA A 1 110 ? -15.923 3.068 12.338 1.00 94.81 110 ALA A N 1
ATOM 808 C CA . ALA A 1 110 ? -16.162 1.680 11.931 1.00 94.81 110 ALA A CA 1
ATOM 809 C C . ALA A 1 110 ? -15.320 1.213 10.722 1.00 94.81 110 ALA A C 1
ATOM 811 O O . ALA A 1 110 ? -14.852 0.070 10.697 1.00 94.81 110 ALA A O 1
ATOM 812 N N . GLU A 1 111 ? -15.105 2.077 9.720 1.00 95.56 111 GLU A N 1
ATOM 813 C CA . GLU A 1 111 ? -14.246 1.753 8.570 1.00 95.56 111 GLU A CA 1
ATOM 814 C C . GLU A 1 111 ? -12.782 1.679 9.003 1.00 95.56 111 GLU A C 1
ATOM 816 O O . GLU A 1 111 ? -12.091 0.723 8.656 1.00 95.56 111 GLU A O 1
ATOM 821 N N . ALA A 1 112 ? -12.331 2.649 9.799 1.00 96.62 112 ALA A N 1
ATOM 822 C CA . ALA A 1 112 ? -10.970 2.707 10.311 1.00 96.62 112 ALA A CA 1
ATOM 823 C C . ALA A 1 112 ? -10.628 1.500 11.202 1.00 96.62 112 ALA A C 1
ATOM 825 O O . ALA A 1 112 ? -9.609 0.857 10.975 1.00 96.62 112 ALA A O 1
ATOM 826 N N . VAL A 1 113 ? -11.523 1.121 12.121 1.00 97.62 113 VAL A N 1
ATOM 827 C CA . VAL A 1 113 ? -11.417 -0.104 12.935 1.00 97.62 113 VAL A CA 1
ATOM 828 C C . VAL A 1 113 ? -11.340 -1.335 12.044 1.00 97.62 113 VAL A C 1
ATOM 830 O O . VAL A 1 113 ? -10.488 -2.191 12.240 1.00 97.62 113 VAL A O 1
ATOM 833 N N . THR A 1 114 ? -12.175 -1.414 11.008 1.00 97.88 114 THR A N 1
ATOM 834 C CA . THR A 1 114 ? -12.123 -2.542 10.071 1.00 97.88 114 THR A CA 1
ATOM 835 C C . THR A 1 114 ? -10.781 -2.614 9.341 1.00 97.88 114 THR A C 1
ATOM 837 O O . THR A 1 114 ? -10.246 -3.706 9.181 1.00 97.88 114 THR A O 1
ATOM 840 N N . GLN A 1 115 ? -10.204 -1.483 8.925 1.00 98.12 115 GLN A N 1
ATOM 841 C CA . GLN A 1 115 ? -8.888 -1.483 8.281 1.00 98.12 115 GLN A CA 1
ATOM 842 C C . GLN A 1 115 ? -7.753 -1.811 9.255 1.00 98.12 115 GLN A C 1
ATOM 844 O O . GLN A 1 115 ? -6.848 -2.547 8.880 1.00 98.12 115 GLN A O 1
ATOM 849 N N . PHE A 1 116 ? -7.820 -1.323 10.495 1.00 98.50 116 PHE A N 1
ATOM 850 C CA . PHE A 1 116 ? -6.870 -1.680 11.548 1.00 98.50 116 PHE A CA 1
ATOM 851 C C . PHE A 1 116 ? -6.866 -3.191 11.808 1.00 98.50 116 PHE A C 1
ATOM 853 O O . PHE A 1 116 ? -5.815 -3.819 11.781 1.00 98.50 116 PHE A O 1
ATOM 860 N N . LEU A 1 117 ? -8.045 -3.797 11.965 1.00 97.81 117 LEU A N 1
ATOM 861 C CA . LEU A 1 117 ? -8.171 -5.234 12.222 1.00 97.81 117 LEU A CA 1
ATOM 862 C C . LEU A 1 117 ? -7.641 -6.084 11.060 1.00 97.81 117 LEU A C 1
ATOM 864 O O . LEU A 1 117 ? -7.052 -7.130 11.293 1.00 97.81 117 LEU A O 1
ATOM 868 N N . ARG A 1 118 ? -7.797 -5.624 9.811 1.00 98.06 118 ARG A N 1
ATOM 869 C CA . ARG A 1 118 ? -7.192 -6.293 8.646 1.00 98.06 118 ARG A CA 1
ATOM 870 C C . ARG A 1 118 ? -5.664 -6.258 8.672 1.00 98.06 118 ARG A C 1
ATOM 872 O O . ARG A 1 118 ? -5.045 -7.197 8.191 1.00 98.06 118 ARG A O 1
ATOM 879 N N . LEU A 1 119 ? -5.069 -5.178 9.178 1.00 97.75 119 LEU A N 1
ATOM 880 C CA . LEU A 1 119 ? -3.619 -5.091 9.367 1.00 97.75 119 LEU A CA 1
ATOM 881 C C . LEU A 1 119 ? -3.180 -6.017 10.503 1.00 97.75 119 LEU A C 1
ATOM 883 O O . LEU A 1 119 ? -2.255 -6.789 10.314 1.00 97.75 119 LEU A O 1
ATOM 887 N N . ALA A 1 120 ? -3.891 -6.008 11.634 1.00 95.94 120 ALA A N 1
ATOM 888 C CA . ALA A 1 120 ? -3.600 -6.883 12.772 1.00 95.94 120 ALA A CA 1
ATOM 889 C C . ALA A 1 120 ? -3.643 -8.371 12.404 1.00 95.94 120 ALA A C 1
ATOM 891 O O . ALA A 1 120 ? -2.771 -9.126 12.822 1.00 95.94 120 ALA A O 1
ATOM 892 N N . ASP A 1 121 ? -4.619 -8.775 11.590 1.00 95.31 121 ASP A N 1
ATOM 893 C CA . ASP A 1 121 ? -4.729 -10.140 11.070 1.00 95.31 121 ASP A CA 1
ATOM 894 C C . ASP A 1 121 ? -3.540 -10.513 10.167 1.00 95.31 121 ASP A C 1
ATOM 896 O O . ASP A 1 121 ? -2.958 -11.583 10.317 1.00 95.31 121 ASP A O 1
ATOM 900 N N . ALA A 1 122 ? -3.133 -9.612 9.268 1.00 95.38 122 ALA A N 1
ATOM 901 C CA . ALA A 1 122 ? -2.042 -9.874 8.333 1.00 95.38 122 ALA A CA 1
ATOM 902 C C . ALA A 1 122 ? -0.652 -9.857 8.990 1.00 95.38 122 ALA A C 1
ATOM 904 O O . ALA A 1 122 ? 0.201 -10.662 8.633 1.00 95.38 122 ALA A O 1
ATOM 905 N N . GLU A 1 123 ? -0.435 -8.964 9.954 1.00 93.56 123 GLU A N 1
ATOM 906 C CA . GLU A 1 123 ? 0.803 -8.875 10.734 1.00 93.56 123 GLU A CA 1
ATOM 907 C C . GLU A 1 123 ? 0.905 -9.996 11.782 1.00 93.56 123 GLU A C 1
ATOM 909 O O . GLU A 1 123 ? 1.997 -10.334 12.236 1.00 93.56 123 GLU A O 1
ATOM 914 N N . ASN A 1 124 ? -0.236 -10.562 12.205 1.00 90.06 124 ASN A N 1
ATOM 915 C CA . ASN A 1 124 ? -0.342 -11.435 13.379 1.00 90.06 124 ASN A CA 1
ATOM 916 C C . ASN A 1 124 ? 0.291 -10.800 14.649 1.00 90.06 124 ASN A C 1
ATOM 918 O O . ASN A 1 124 ? 0.740 -11.494 15.563 1.00 90.06 124 ASN A O 1
ATOM 922 N N . ASP A 1 125 ? 0.333 -9.464 14.688 1.00 90.56 125 ASP A N 1
ATOM 923 C CA . ASP A 1 125 ? 0.876 -8.626 15.757 1.00 90.56 125 ASP A CA 1
ATOM 924 C C . ASP A 1 125 ? 0.206 -7.242 15.712 1.00 90.56 125 ASP A C 1
ATOM 926 O O . ASP A 1 125 ? 0.380 -6.455 14.776 1.00 90.56 125 ASP A O 1
ATOM 930 N N . THR A 1 126 ? -0.556 -6.910 16.754 1.00 92.44 126 THR A N 1
ATOM 931 C CA . THR A 1 126 ? -1.236 -5.614 16.856 1.00 92.44 126 THR A CA 1
ATOM 932 C C . THR A 1 126 ? -0.262 -4.445 16.987 1.00 92.44 126 THR A C 1
ATOM 934 O O . THR A 1 126 ? -0.566 -3.339 16.540 1.00 92.44 126 THR A O 1
ATOM 937 N N . SER A 1 127 ? 0.942 -4.666 17.525 1.00 92.50 127 SER A N 1
ATOM 938 C CA . SER A 1 127 ? 1.974 -3.633 17.619 1.00 92.50 127 SER A CA 1
ATOM 939 C C . SER A 1 127 ? 2.471 -3.202 16.239 1.00 92.50 127 SER A C 1
ATOM 941 O O . SER A 1 127 ? 2.681 -2.006 16.018 1.00 92.50 127 SER A O 1
ATOM 943 N N . GLN A 1 128 ? 2.648 -4.146 15.312 1.00 95.19 128 GLN A N 1
ATOM 944 C CA . GLN A 1 128 ? 3.019 -3.826 13.931 1.00 95.19 128 GLN A CA 1
ATOM 945 C C . GLN A 1 128 ? 1.865 -3.139 13.204 1.00 95.19 128 GLN A C 1
ATOM 947 O O . GLN A 1 128 ? 2.043 -2.048 12.656 1.00 95.19 128 GLN A O 1
ATOM 952 N N . ALA A 1 129 ? 0.650 -3.673 13.357 1.00 96.44 129 ALA A N 1
ATOM 953 C CA . ALA A 1 129 ? -0.550 -3.095 12.765 1.00 96.44 129 ALA A CA 1
ATOM 954 C C . ALA A 1 129 ? -0.801 -1.640 13.189 1.00 96.44 129 ALA A C 1
ATOM 956 O O . ALA A 1 129 ? -1.248 -0.831 12.374 1.00 96.44 129 ALA A O 1
ATOM 957 N N . ARG A 1 130 ? -0.468 -1.254 14.431 1.00 96.00 130 ARG A N 1
ATOM 958 C CA . ARG A 1 130 ? -0.465 0.158 14.868 1.00 96.00 130 ARG A CA 1
ATOM 959 C C . ARG A 1 130 ? 0.482 1.010 14.040 1.00 96.00 130 ARG A C 1
ATOM 961 O O . ARG A 1 130 ? 0.108 2.108 13.621 1.00 96.00 130 ARG A O 1
ATOM 968 N N . GLY A 1 131 ? 1.700 0.519 13.820 1.00 96.19 131 GLY A N 1
ATOM 969 C CA . GLY A 1 131 ? 2.706 1.173 12.991 1.00 96.19 131 GLY A CA 1
ATOM 970 C C . GLY A 1 131 ? 2.207 1.389 11.564 1.00 96.19 131 GLY A C 1
ATOM 971 O O . GLY A 1 131 ? 2.281 2.511 11.052 1.00 96.19 131 GLY A O 1
ATOM 972 N N . ASP A 1 132 ? 1.620 0.357 10.963 1.00 97.25 132 ASP A N 1
ATOM 973 C CA . ASP A 1 132 ? 1.097 0.409 9.596 1.00 97.25 132 ASP A CA 1
ATOM 974 C C . ASP A 1 132 ? -0.122 1.312 9.487 1.00 97.25 132 ASP A C 1
ATOM 976 O O . ASP A 1 132 ? -0.202 2.169 8.608 1.00 97.25 132 ASP A O 1
ATOM 980 N N . PHE A 1 133 ? -1.063 1.191 10.419 1.00 97.62 133 PHE A N 1
ATOM 981 C CA . PHE A 1 133 ? -2.254 2.024 10.447 1.00 97.62 133 PHE A CA 1
ATOM 982 C C . PHE A 1 133 ? -1.888 3.505 10.598 1.00 97.62 133 PHE A C 1
ATOM 984 O O . PHE A 1 133 ? -2.378 4.354 9.844 1.00 97.62 133 PHE A O 1
ATOM 991 N N . ALA A 1 134 ? -0.967 3.826 11.513 1.00 96.12 134 ALA A N 1
ATOM 992 C CA . ALA A 1 134 ? -0.455 5.181 11.685 1.00 96.12 134 ALA A CA 1
ATOM 993 C C . ALA A 1 134 ? 0.273 5.680 10.426 1.00 96.12 134 ALA A C 1
ATOM 995 O O . ALA A 1 134 ? 0.100 6.838 10.027 1.00 96.12 134 ALA A O 1
ATOM 996 N N . LEU A 1 135 ? 1.055 4.815 9.767 1.00 95.19 135 LEU A N 1
ATOM 997 C CA . LEU A 1 135 ? 1.710 5.130 8.501 1.00 95.19 135 LEU A CA 1
ATOM 998 C C . LEU A 1 135 ? 0.684 5.490 7.421 1.00 95.19 135 LEU A C 1
ATOM 1000 O O . LEU A 1 135 ? 0.826 6.538 6.782 1.00 95.19 135 LEU A O 1
ATOM 1004 N N . LEU A 1 136 ? -0.339 4.656 7.236 1.00 95.31 136 LEU A N 1
ATOM 1005 C CA . LEU A 1 136 ? -1.377 4.837 6.224 1.00 95.31 136 LEU A CA 1
ATOM 1006 C C . LEU A 1 136 ? -2.219 6.081 6.490 1.00 95.31 136 LEU A C 1
ATOM 1008 O O . LEU A 1 136 ? -2.500 6.836 5.563 1.00 95.31 136 LEU A O 1
ATOM 1012 N N . GLN A 1 137 ? -2.583 6.354 7.743 1.00 93.50 137 GLN A N 1
ATOM 1013 C CA . GLN A 1 137 ? -3.346 7.556 8.077 1.00 93.50 137 GLN A CA 1
ATOM 1014 C C . GLN A 1 137 ? -2.537 8.831 7.837 1.00 93.50 137 GLN A C 1
ATOM 1016 O O . GLN A 1 137 ? -3.022 9.771 7.186 1.00 93.50 137 GLN A O 1
ATOM 1021 N N . ARG A 1 138 ? -1.280 8.856 8.304 1.00 91.56 138 ARG A N 1
ATOM 1022 C CA . ARG A 1 138 ? -0.389 10.014 8.149 1.00 91.56 138 ARG A CA 1
ATOM 1023 C C . ARG A 1 138 ? -0.080 10.298 6.688 1.00 91.56 138 ARG A C 1
ATOM 1025 O O . ARG A 1 138 ? -0.010 11.459 6.297 1.00 91.56 138 ARG A O 1
ATOM 1032 N N . ASN A 1 139 ? 0.095 9.248 5.895 1.00 88.44 139 ASN A N 1
ATOM 1033 C CA . ASN A 1 139 ? 0.538 9.373 4.518 1.00 88.44 139 ASN A CA 1
ATOM 1034 C C . ASN A 1 139 ? -0.529 8.947 3.513 1.00 88.44 139 ASN A C 1
ATOM 1036 O O . ASN A 1 139 ? -0.176 8.557 2.407 1.00 88.44 139 ASN A O 1
ATOM 1040 N N . LEU A 1 140 ? -1.816 9.030 3.864 1.00 88.25 140 LEU A N 1
ATOM 1041 C CA . LEU A 1 140 ? -2.890 8.643 2.954 1.00 88.25 140 LEU A CA 1
ATOM 1042 C C . LEU A 1 140 ? -2.757 9.424 1.634 1.00 88.25 140 LEU A C 1
ATOM 1044 O O . LEU A 1 140 ? -2.859 10.656 1.663 1.00 88.25 140 LEU A O 1
ATOM 1048 N N . PRO A 1 141 ? -2.528 8.746 0.499 1.00 81.31 141 PRO A N 1
ATOM 1049 C CA . PRO A 1 141 ? -2.366 9.422 -0.777 1.00 81.31 141 PRO A CA 1
ATOM 1050 C C . PRO A 1 141 ? -3.565 10.298 -1.157 1.00 81.31 141 PRO A C 1
ATOM 1052 O O . PRO A 1 141 ? -4.724 9.953 -0.917 1.00 81.31 141 PRO A O 1
ATOM 1055 N N . SER A 1 142 ? -3.301 11.441 -1.790 1.00 81.50 142 SER A N 1
ATOM 1056 C CA . SER A 1 142 ? -4.363 12.315 -2.295 1.00 81.50 142 SER A CA 1
ATOM 1057 C C . SER A 1 142 ? -5.265 11.562 -3.273 1.00 81.50 142 SER A C 1
ATOM 1059 O O . SER A 1 142 ? -4.783 10.958 -4.227 1.00 81.50 142 SER A O 1
ATOM 1061 N N . GLY A 1 143 ? -6.579 11.620 -3.049 1.00 80.81 143 GLY A N 1
ATOM 1062 C CA . GLY A 1 143 ? -7.565 10.953 -3.905 1.00 80.81 143 GLY A CA 1
ATOM 1063 C C . GLY A 1 143 ? -7.775 9.461 -3.624 1.00 80.81 143 GLY A C 1
ATOM 1064 O O . GLY A 1 143 ? -8.597 8.852 -4.307 1.00 80.81 143 GLY A O 1
ATOM 1065 N N . THR A 1 144 ? -7.107 8.881 -2.619 1.00 86.75 144 THR A N 1
ATOM 1066 C CA . THR A 1 144 ? -7.353 7.496 -2.191 1.00 86.75 144 THR A CA 1
ATOM 1067 C C . THR A 1 144 ? -8.141 7.414 -0.883 1.00 86.75 144 THR A C 1
ATOM 1069 O O . THR A 1 144 ? -8.201 8.365 -0.100 1.00 86.75 144 THR A O 1
ATOM 1072 N N . THR A 1 145 ? -8.760 6.259 -0.638 1.00 91.62 145 THR A N 1
ATOM 1073 C CA . THR A 1 145 ? -9.444 5.948 0.626 1.00 91.62 145 THR A CA 1
ATOM 1074 C C . THR A 1 145 ? -8.551 5.095 1.516 1.00 91.62 145 THR A C 1
ATOM 1076 O O . THR A 1 145 ? -7.680 4.378 1.023 1.00 91.62 145 THR A O 1
ATOM 1079 N N . LEU A 1 146 ? -8.792 5.120 2.831 1.00 94.06 146 LEU A N 1
ATOM 1080 C CA . LEU A 1 146 ? -8.064 4.260 3.768 1.00 94.06 146 LEU A CA 1
ATOM 1081 C C . LEU A 1 146 ? -8.220 2.784 3.381 1.00 94.06 146 LEU A C 1
ATOM 1083 O O . LEU A 1 146 ? -7.228 2.079 3.272 1.00 94.06 146 LEU A O 1
ATOM 1087 N N . THR A 1 147 ? -9.439 2.352 3.044 1.00 95.25 147 THR A N 1
ATOM 1088 C CA . THR A 1 147 ? -9.708 0.993 2.552 1.00 95.25 147 THR A CA 1
ATOM 1089 C C . THR A 1 147 ? -8.830 0.594 1.360 1.00 95.25 147 THR A C 1
ATOM 1091 O O . THR A 1 147 ? -8.319 -0.532 1.307 1.00 95.25 147 THR A O 1
ATOM 1094 N N . ARG A 1 148 ? -8.642 1.494 0.387 1.00 92.75 148 ARG A N 1
ATOM 1095 C CA . ARG A 1 148 ? -7.812 1.213 -0.791 1.00 92.75 148 ARG A CA 1
ATOM 1096 C C . ARG A 1 148 ? -6.327 1.184 -0.433 1.00 92.75 148 ARG A C 1
ATOM 1098 O O . ARG A 1 148 ? -5.663 0.215 -0.793 1.00 92.75 148 ARG A O 1
ATOM 1105 N N . ALA A 1 149 ? -5.850 2.163 0.334 1.00 94.19 149 ALA A N 1
ATOM 1106 C CA . ALA A 1 149 ? -4.465 2.214 0.795 1.00 94.19 149 ALA A CA 1
ATOM 1107 C C . ALA A 1 149 ? -4.091 0.978 1.633 1.00 94.19 149 ALA A C 1
ATOM 1109 O O . ALA A 1 149 ? -3.071 0.350 1.364 1.00 94.19 149 ALA A O 1
ATOM 1110 N N . THR A 1 150 ? -4.953 0.560 2.567 1.00 96.81 150 THR A N 1
ATOM 1111 C CA . THR A 1 150 ? -4.787 -0.679 3.344 1.00 96.81 150 THR A CA 1
ATOM 1112 C C . THR A 1 150 ? -4.724 -1.900 2.438 1.00 96.81 150 THR A C 1
ATOM 1114 O O . THR A 1 150 ? -3.852 -2.738 2.607 1.00 96.81 150 THR A O 1
ATOM 1117 N N . SER A 1 151 ? -5.596 -2.006 1.433 1.00 95.94 151 SER A N 1
ATOM 1118 C CA . SER A 1 151 ? -5.586 -3.169 0.532 1.00 95.94 151 SER A CA 1
ATOM 1119 C C . SER A 1 151 ? -4.303 -3.259 -0.305 1.00 95.94 151 SER A C 1
ATOM 1121 O O . SER A 1 151 ? -3.826 -4.357 -0.567 1.00 95.94 151 SER A O 1
ATOM 1123 N N . GLN A 1 152 ? -3.725 -2.123 -0.698 1.00 94.06 152 GLN A N 1
ATOM 1124 C CA . GLN A 1 152 ? -2.447 -2.081 -1.415 1.00 94.06 152 GLN A CA 1
ATOM 1125 C C . GLN A 1 152 ? -1.262 -2.374 -0.494 1.00 94.06 152 GLN A C 1
ATOM 1127 O O . GLN A 1 152 ? -0.376 -3.129 -0.877 1.00 94.06 152 GLN A O 1
ATOM 1132 N N . PHE A 1 153 ? -1.274 -1.844 0.730 1.00 95.12 153 PHE A N 1
ATOM 1133 C CA . PHE A 1 153 ? -0.270 -2.170 1.741 1.00 95.12 153 PHE A CA 1
ATOM 1134 C C . PHE A 1 153 ? -0.257 -3.671 2.048 1.00 95.12 153 PHE A C 1
ATOM 1136 O O . PHE A 1 153 ? 0.786 -4.306 1.965 1.00 95.12 153 PHE A O 1
ATOM 1143 N N . LEU A 1 154 ? -1.432 -4.260 2.280 1.00 95.44 154 LEU A N 1
ATOM 1144 C CA . LEU A 1 154 ? -1.581 -5.700 2.489 1.00 95.44 154 LEU A CA 1
ATOM 1145 C C . LEU A 1 154 ? -1.144 -6.520 1.273 1.00 95.44 154 LEU A C 1
ATOM 1147 O O . LEU A 1 154 ? -0.642 -7.623 1.433 1.00 95.44 154 LEU A O 1
ATOM 1151 N N . SER A 1 155 ? -1.308 -5.998 0.055 1.00 92.25 155 SER A N 1
ATOM 1152 C CA . SER A 1 155 ? -0.772 -6.664 -1.135 1.00 92.25 155 SER A CA 1
ATOM 1153 C C . SER A 1 155 ? 0.754 -6.723 -1.121 1.00 92.25 155 SER A C 1
ATOM 1155 O O . SER A 1 155 ? 1.289 -7.724 -1.572 1.00 92.25 155 SER A O 1
ATOM 1157 N N . LEU A 1 156 ? 1.445 -5.688 -0.629 1.00 91.06 156 LEU A N 1
ATOM 1158 C CA . LEU A 1 156 ? 2.902 -5.728 -0.461 1.00 91.06 156 LEU A CA 1
ATOM 1159 C C . LEU A 1 156 ? 3.289 -6.699 0.652 1.00 91.06 156 LEU A C 1
ATOM 1161 O O . LEU A 1 156 ? 4.138 -7.558 0.450 1.00 91.06 156 LEU A O 1
ATOM 1165 N N . LEU A 1 157 ? 2.616 -6.598 1.799 1.00 93.00 157 LEU A N 1
ATOM 1166 C CA . LEU A 1 157 ? 2.884 -7.442 2.957 1.00 93.00 157 LEU A CA 1
ATOM 1167 C C . LEU A 1 157 ? 2.690 -8.929 2.648 1.00 93.00 157 LEU A C 1
ATOM 1169 O O . LEU A 1 157 ? 3.518 -9.746 3.022 1.00 93.00 157 LEU A O 1
ATOM 1173 N N . ASN A 1 158 ? 1.649 -9.288 1.897 1.00 90.12 158 ASN A N 1
ATOM 1174 C CA . ASN A 1 158 ? 1.405 -10.674 1.492 1.00 90.12 158 ASN A CA 1
ATOM 1175 C C . ASN A 1 158 ? 2.439 -11.208 0.491 1.00 90.12 158 ASN A C 1
ATOM 1177 O O . ASN A 1 158 ? 2.634 -12.420 0.426 1.00 90.12 158 ASN A O 1
ATOM 1181 N N . CYS A 1 159 ? 3.064 -10.338 -0.306 1.00 85.56 159 CYS A N 1
ATOM 1182 C CA . CYS A 1 159 ? 4.150 -10.742 -1.195 1.00 85.56 159 CYS A CA 1
ATOM 1183 C C . CYS A 1 159 ? 5.446 -10.998 -0.415 1.00 85.56 159 CYS A C 1
ATOM 1185 O O . CYS A 1 159 ? 6.164 -11.944 -0.724 1.00 85.56 159 CYS A O 1
ATOM 1187 N N . GLU A 1 160 ? 5.721 -10.182 0.605 1.00 85.19 160 GLU A N 1
ATOM 1188 C CA . GLU A 1 160 ? 6.974 -10.247 1.364 1.00 85.19 160 GLU A CA 1
ATOM 1189 C C . GLU A 1 160 ? 6.927 -11.161 2.586 1.00 85.19 160 GLU A C 1
ATOM 1191 O O . GLU A 1 160 ? 7.968 -11.644 3.017 1.00 85.19 160 GLU A O 1
ATOM 1196 N N . GLY A 1 161 ? 5.749 -11.399 3.150 1.00 85.12 161 GLY A N 1
ATOM 1197 C CA . GLY A 1 161 ? 5.593 -12.016 4.463 1.00 85.12 161 GLY A CA 1
ATOM 1198 C C . GLY A 1 161 ? 5.548 -10.981 5.592 1.00 85.12 161 GLY A C 1
ATOM 1199 O O . GLY A 1 161 ? 6.141 -9.900 5.516 1.00 85.12 161 GLY A O 1
ATOM 1200 N N . ALA A 1 162 ? 4.824 -11.330 6.656 1.00 85.56 162 ALA A N 1
ATOM 1201 C CA . ALA A 1 162 ? 4.598 -10.475 7.823 1.00 85.56 162 ALA A CA 1
ATOM 1202 C C . ALA A 1 162 ? 5.889 -10.156 8.601 1.00 85.56 162 ALA A C 1
ATOM 1204 O O . ALA A 1 162 ? 5.959 -9.187 9.341 1.00 85.56 162 ALA A O 1
ATOM 1205 N N . GLU A 1 163 ? 6.955 -10.933 8.425 1.00 88.88 163 GLU A N 1
ATOM 1206 C CA . GLU A 1 163 ? 8.263 -10.670 9.027 1.00 88.88 163 GLU A CA 1
ATOM 1207 C C . GLU A 1 163 ? 8.993 -9.456 8.419 1.00 88.88 163 GLU A C 1
ATOM 1209 O O . GLU A 1 163 ? 9.977 -8.979 8.991 1.00 88.88 163 GLU A O 1
ATOM 1214 N N . ASN A 1 164 ? 8.513 -8.943 7.280 1.00 90.94 164 ASN A N 1
ATOM 1215 C CA . ASN A 1 164 ? 9.136 -7.867 6.509 1.00 90.94 164 ASN A CA 1
ATOM 1216 C C . ASN A 1 164 ? 8.378 -6.528 6.611 1.00 90.94 164 ASN A C 1
ATOM 1218 O O . ASN A 1 164 ? 8.528 -5.658 5.750 1.00 90.94 164 ASN A O 1
ATOM 1222 N N . THR A 1 165 ? 7.601 -6.304 7.676 1.00 93.38 165 THR A N 1
ATOM 1223 C CA . THR A 1 165 ? 6.812 -5.075 7.905 1.00 93.38 165 THR A CA 1
ATOM 1224 C C . THR A 1 165 ? 7.616 -3.792 7.685 1.00 93.38 165 THR A C 1
ATOM 1226 O O . THR A 1 165 ? 7.199 -2.896 6.955 1.00 93.38 165 THR A O 1
ATOM 1229 N N . VAL A 1 166 ? 8.807 -3.684 8.289 1.00 93.38 166 VAL A N 1
ATOM 1230 C CA . VAL A 1 166 ? 9.652 -2.472 8.215 1.00 93.38 166 VAL A CA 1
ATOM 1231 C C . VAL A 1 166 ? 10.038 -2.147 6.772 1.00 93.38 166 VAL A C 1
ATOM 1233 O O . VAL A 1 166 ? 10.054 -0.981 6.367 1.00 93.38 166 VAL A O 1
ATOM 1236 N N . ASP A 1 167 ? 10.324 -3.191 6.008 1.00 92.38 167 ASP A N 1
ATOM 1237 C CA . ASP A 1 167 ? 10.697 -3.134 4.607 1.00 92.38 167 ASP A CA 1
ATOM 1238 C C . ASP A 1 167 ? 9.505 -2.726 3.730 1.00 92.38 167 ASP A C 1
ATOM 1240 O O . ASP A 1 167 ? 9.605 -1.781 2.948 1.00 92.38 167 ASP A O 1
ATOM 1244 N N . VAL A 1 168 ? 8.336 -3.326 3.955 1.00 93.38 168 VAL A N 1
ATOM 1245 C CA . VAL A 1 168 ? 7.081 -2.959 3.280 1.00 93.38 168 VAL A CA 1
ATOM 1246 C C . VAL A 1 168 ? 6.688 -1.507 3.575 1.00 93.38 168 VAL A C 1
ATOM 1248 O O . VAL A 1 168 ? 6.294 -0.756 2.677 1.00 93.38 168 VAL A O 1
ATOM 1251 N N . GLN A 1 169 ? 6.853 -1.053 4.820 1.00 94.50 169 GLN A N 1
ATOM 1252 C CA . GLN A 1 169 ? 6.642 0.344 5.196 1.00 94.50 169 GLN A CA 1
ATOM 1253 C C . GLN A 1 169 ? 7.616 1.297 4.485 1.00 94.50 169 GLN A C 1
ATOM 1255 O O . GLN A 1 169 ? 7.233 2.418 4.128 1.00 94.50 169 GLN A O 1
ATOM 1260 N N . ALA A 1 170 ? 8.880 0.901 4.313 1.00 92.56 170 ALA A N 1
ATOM 1261 C CA . ALA A 1 170 ? 9.868 1.677 3.568 1.00 92.56 170 ALA A CA 1
ATOM 1262 C C . ALA A 1 170 ? 9.510 1.763 2.077 1.00 92.56 170 ALA A C 1
ATOM 1264 O O . ALA A 1 170 ? 9.567 2.857 1.504 1.00 92.56 170 ALA A O 1
ATOM 1265 N N . ASP A 1 171 ? 9.053 0.668 1.477 1.00 91.81 171 ASP A N 1
ATOM 1266 C CA . ASP A 1 171 ? 8.643 0.629 0.072 1.00 91.81 171 ASP A CA 1
ATOM 1267 C C . ASP A 1 171 ? 7.412 1.494 -0.167 1.00 91.81 171 ASP A C 1
ATOM 1269 O O . ASP A 1 171 ? 7.395 2.315 -1.086 1.00 91.81 171 ASP A O 1
ATOM 1273 N N . PHE A 1 172 ? 6.423 1.415 0.727 1.00 92.75 172 PHE A N 1
ATOM 1274 C CA . PHE A 1 172 ? 5.239 2.266 0.671 1.00 92.75 172 PHE A CA 1
ATOM 1275 C C . PHE A 1 172 ? 5.618 3.756 0.640 1.00 92.75 172 PHE A C 1
ATOM 1277 O O . PHE A 1 172 ? 5.147 4.513 -0.214 1.00 92.75 172 PHE A O 1
ATOM 1284 N N . ARG A 1 173 ? 6.526 4.185 1.531 1.00 92.00 173 ARG A N 1
ATOM 1285 C CA . ARG A 1 173 ? 7.029 5.572 1.558 1.00 92.00 173 ARG A CA 1
ATOM 1286 C C . ARG A 1 173 ? 7.809 5.916 0.292 1.00 92.00 173 ARG A C 1
ATOM 1288 O O . ARG A 1 173 ? 7.639 7.015 -0.231 1.00 92.00 173 ARG A O 1
ATOM 1295 N N . THR A 1 174 ? 8.634 4.999 -0.203 1.00 91.44 174 THR A N 1
ATOM 1296 C CA . THR A 1 174 ? 9.454 5.204 -1.406 1.00 91.44 174 THR A CA 1
ATOM 1297 C C . THR A 1 174 ? 8.580 5.423 -2.636 1.00 91.44 174 THR A C 1
ATOM 1299 O O . THR A 1 174 ? 8.745 6.419 -3.343 1.00 91.44 174 THR A O 1
ATOM 1302 N N . ILE A 1 175 ? 7.584 4.559 -2.854 1.00 92.75 175 ILE A N 1
ATOM 1303 C CA . ILE A 1 175 ? 6.627 4.696 -3.959 1.00 92.75 175 ILE A CA 1
ATOM 1304 C C . ILE A 1 175 ? 5.905 6.042 -3.850 1.00 92.75 175 ILE A C 1
ATOM 1306 O O . ILE A 1 175 ? 5.781 6.764 -4.840 1.00 92.75 175 ILE A O 1
ATOM 1310 N N . GLN A 1 176 ? 5.504 6.436 -2.643 1.00 90.69 176 GLN A N 1
ATOM 1311 C CA . GLN A 1 176 ? 4.764 7.672 -2.427 1.00 90.69 176 GLN A CA 1
ATOM 1312 C C . GLN A 1 176 ? 5.614 8.919 -2.682 1.00 90.69 176 GLN A C 1
ATOM 1314 O O . GLN A 1 176 ? 5.141 9.886 -3.276 1.00 90.69 176 GLN A O 1
ATOM 1319 N N . GLN A 1 177 ? 6.872 8.908 -2.252 1.00 91.56 177 GLN A N 1
ATOM 1320 C CA . GLN A 1 177 ? 7.811 10.006 -2.482 1.00 91.56 177 GLN A CA 1
ATOM 1321 C C . GLN A 1 177 ? 8.236 10.108 -3.952 1.00 91.56 177 GLN A C 1
ATOM 1323 O O . GLN A 1 177 ? 8.647 11.176 -4.401 1.00 91.56 177 GLN A O 1
ATOM 1328 N N . SER A 1 178 ? 8.105 9.021 -4.716 1.00 92.81 178 SER A N 1
ATOM 1329 C CA . SER A 1 178 ? 8.436 8.990 -6.143 1.00 92.81 178 SER A CA 1
ATOM 1330 C C . SER A 1 178 ? 7.384 9.636 -7.054 1.00 92.81 178 SER A C 1
ATOM 1332 O O . SER A 1 178 ? 7.653 9.803 -8.252 1.00 92.81 178 SER A O 1
ATOM 1334 N N . LEU A 1 179 ? 6.194 9.947 -6.519 1.00 91.56 179 LEU A N 1
ATOM 1335 C CA . LEU A 1 179 ? 5.059 10.436 -7.300 1.00 91.56 179 LEU A CA 1
ATOM 1336 C C . LEU A 1 179 ? 5.417 11.718 -8.049 1.00 91.56 179 LEU A C 1
ATOM 1338 O O . LEU A 1 179 ? 5.977 12.664 -7.488 1.00 91.56 179 LEU A O 1
ATOM 1342 N N . LYS A 1 180 ? 5.074 11.754 -9.337 1.00 90.50 180 LYS A N 1
ATOM 1343 C CA . LYS A 1 180 ? 5.220 12.958 -10.162 1.00 90.50 180 LYS A CA 1
ATOM 1344 C C . LYS A 1 180 ? 3.941 13.793 -10.165 1.00 90.50 180 LYS A C 1
ATOM 1346 O O . LYS A 1 180 ? 2.862 13.331 -9.811 1.00 90.50 180 LYS A O 1
ATOM 1351 N N . GLU A 1 181 ? 4.068 15.050 -10.586 1.00 87.31 181 GLU A N 1
ATOM 1352 C CA . GLU A 1 181 ? 2.932 15.962 -10.751 1.00 87.31 181 GLU A CA 1
ATOM 1353 C C . GLU A 1 181 ? 1.856 15.326 -11.653 1.00 87.31 181 GLU A C 1
ATOM 1355 O O . GLU A 1 181 ? 2.142 14.931 -12.782 1.00 87.31 181 GLU A O 1
ATOM 1360 N N . GLY A 1 182 ? 0.624 15.221 -11.145 1.00 86.50 182 GLY A N 1
ATOM 1361 C CA . GLY A 1 182 ? -0.510 14.622 -11.860 1.00 86.50 182 GLY A CA 1
ATOM 1362 C C . GLY A 1 182 ? -0.582 13.090 -11.814 1.00 86.50 182 GLY A C 1
ATOM 1363 O O . GLY A 1 182 ? -1.544 12.521 -12.325 1.00 86.50 182 GLY A O 1
ATOM 1364 N N . GLU A 1 183 ? 0.389 12.417 -11.195 1.00 90.38 183 GLU A N 1
ATOM 1365 C CA . GLU A 1 183 ? 0.368 10.969 -11.009 1.00 90.38 183 GLU A CA 1
ATOM 1366 C C . GLU A 1 183 ? -0.414 10.570 -9.752 1.00 90.38 183 GLU A C 1
ATOM 1368 O O . GLU A 1 183 ? -0.257 11.162 -8.682 1.00 90.38 183 GLU A O 1
ATOM 1373 N N . THR A 1 184 ? -1.249 9.537 -9.876 1.00 91.38 184 THR A N 1
ATOM 1374 C CA . THR A 1 184 ? -1.952 8.943 -8.737 1.00 91.38 184 THR A CA 1
ATOM 1375 C C . THR A 1 184 ? -1.102 7.864 -8.082 1.00 91.38 184 THR A C 1
ATOM 1377 O O . THR A 1 184 ? -0.336 7.157 -8.742 1.00 91.38 184 THR A O 1
ATOM 1380 N N . TRP A 1 185 ? -1.282 7.695 -6.773 1.00 91.56 185 TRP A N 1
ATOM 1381 C CA . TRP A 1 185 ? -0.662 6.603 -6.029 1.00 91.56 185 TRP A CA 1
ATOM 1382 C C . TRP A 1 185 ? -0.967 5.238 -6.645 1.00 91.56 185 TRP A C 1
ATOM 1384 O O . TRP A 1 185 ? -0.066 4.424 -6.806 1.00 91.56 185 TRP A O 1
ATOM 1394 N N . GLU A 1 186 ? -2.211 5.006 -7.059 1.00 90.81 186 GLU A N 1
ATOM 1395 C CA . GLU A 1 186 ? -2.631 3.758 -7.687 1.00 90.81 186 GLU A CA 1
ATOM 1396 C C . GLU A 1 186 ? -1.860 3.465 -8.976 1.00 90.81 186 GLU A C 1
ATOM 1398 O O . GLU A 1 186 ? -1.465 2.323 -9.204 1.00 90.81 186 GLU A O 1
ATOM 1403 N N . ALA A 1 187 ? -1.618 4.483 -9.806 1.00 92.31 187 ALA A N 1
ATOM 1404 C CA . ALA A 1 187 ? -0.872 4.310 -11.047 1.00 92.31 187 ALA A CA 1
ATOM 1405 C C . ALA A 1 187 ? 0.593 3.937 -10.779 1.00 92.31 187 ALA A C 1
ATOM 1407 O O . ALA A 1 187 ? 1.126 3.043 -11.443 1.00 92.31 187 ALA A O 1
ATOM 1408 N N . ALA A 1 188 ? 1.219 4.591 -9.796 1.00 94.62 188 ALA A N 1
ATOM 1409 C CA . ALA A 1 188 ? 2.591 4.314 -9.393 1.00 94.62 188 ALA A CA 1
ATOM 1410 C C . ALA A 1 188 ? 2.729 2.935 -8.734 1.00 94.62 188 ALA A C 1
ATOM 1412 O O . ALA A 1 188 ? 3.592 2.154 -9.130 1.00 94.62 188 ALA A O 1
ATOM 1413 N N . PHE A 1 189 ? 1.838 2.609 -7.796 1.00 94.31 189 PHE A N 1
ATOM 1414 C CA . PHE A 1 189 ? 1.795 1.317 -7.116 1.00 94.31 189 PHE A CA 1
ATOM 1415 C C . PHE A 1 189 ? 1.647 0.160 -8.105 1.00 94.31 189 PHE A C 1
ATOM 1417 O O . PHE A 1 189 ? 2.383 -0.818 -8.022 1.00 94.31 189 PHE A O 1
ATOM 1424 N N . GLU A 1 190 ? 0.750 0.282 -9.087 1.00 95.06 190 GLU A N 1
ATOM 1425 C CA . GLU A 1 190 ? 0.583 -0.760 -10.102 1.00 95.06 190 GLU A CA 1
ATOM 1426 C C . GLU A 1 190 ? 1.851 -0.945 -10.947 1.00 95.06 190 GLU A C 1
ATOM 1428 O O . GLU A 1 190 ? 2.178 -2.065 -11.325 1.00 95.06 190 GLU A O 1
ATOM 1433 N N . GLN A 1 191 ? 2.609 0.123 -11.221 1.00 96.81 191 GLN A N 1
ATOM 1434 C CA . GLN A 1 191 ? 3.874 -0.018 -11.947 1.00 96.81 191 GLN A CA 1
ATOM 1435 C C . GLN A 1 191 ? 4.954 -0.694 -11.100 1.00 96.81 191 GLN A C 1
ATOM 1437 O O . GLN A 1 191 ? 5.696 -1.511 -11.634 1.00 96.81 191 GLN A O 1
ATOM 1442 N N . PHE A 1 192 ? 5.021 -0.400 -9.799 1.00 96.25 192 PHE A N 1
ATOM 1443 C CA . PHE A 1 192 ? 5.886 -1.139 -8.878 1.00 96.25 192 PHE A CA 1
ATOM 1444 C C . PHE A 1 192 ? 5.507 -2.626 -8.846 1.00 96.25 192 PHE A C 1
ATOM 1446 O O . PHE A 1 192 ? 6.366 -3.478 -9.049 1.00 96.25 192 PHE A O 1
ATOM 1453 N N . ARG A 1 193 ? 4.213 -2.941 -8.694 1.00 94.44 193 ARG A N 1
ATOM 1454 C CA . ARG A 1 193 ? 3.707 -4.321 -8.659 1.00 94.44 193 ARG A CA 1
ATOM 1455 C C . ARG A 1 193 ? 4.066 -5.103 -9.921 1.00 94.44 193 ARG A C 1
ATOM 1457 O O . ARG A 1 193 ? 4.432 -6.263 -9.838 1.00 94.44 193 ARG A O 1
ATOM 1464 N N . ARG A 1 194 ? 4.019 -4.468 -11.093 1.00 95.69 194 ARG A N 1
ATOM 1465 C CA . ARG A 1 194 ? 4.414 -5.113 -12.354 1.00 95.69 194 ARG A CA 1
ATOM 1466 C C . ARG A 1 194 ? 5.902 -5.445 -12.430 1.00 95.69 194 ARG A C 1
ATOM 1468 O O . ARG A 1 194 ? 6.245 -6.487 -12.971 1.00 95.69 194 ARG A O 1
ATOM 1475 N N . LEU A 1 195 ? 6.767 -4.570 -11.917 1.00 95.44 195 LEU A N 1
ATOM 1476 C CA . LEU A 1 195 ? 8.206 -4.847 -11.828 1.00 95.44 195 LEU A CA 1
ATOM 1477 C C . LEU A 1 195 ? 8.468 -5.969 -10.822 1.00 95.44 195 LEU A C 1
ATOM 1479 O O . LEU A 1 195 ? 9.238 -6.882 -11.094 1.00 95.44 195 LEU A O 1
ATOM 1483 N N . TYR A 1 196 ? 7.742 -5.951 -9.707 1.00 93.19 196 TYR A N 1
ATOM 1484 C CA . TYR A 1 196 ? 7.783 -7.017 -8.720 1.00 93.19 196 TYR A CA 1
ATOM 1485 C C . TYR A 1 196 ? 7.378 -8.374 -9.304 1.00 93.19 196 TYR A C 1
ATOM 1487 O O . TYR A 1 196 ? 8.131 -9.334 -9.186 1.00 93.19 196 TYR A O 1
ATOM 1495 N N . ASP A 1 197 ? 6.230 -8.447 -9.981 1.00 91.69 197 ASP A N 1
ATOM 1496 C CA . ASP A 1 197 ? 5.721 -9.676 -10.601 1.00 91.69 197 ASP A CA 1
ATOM 1497 C C . ASP A 1 197 ? 6.681 -10.218 -11.680 1.00 91.69 197 ASP A C 1
ATOM 1499 O O . ASP A 1 197 ? 6.750 -11.427 -11.897 1.00 91.69 197 ASP A O 1
ATOM 1503 N N . MET A 1 198 ? 7.419 -9.331 -12.360 1.00 92.00 198 MET A N 1
ATOM 1504 C CA . MET A 1 198 ? 8.419 -9.696 -13.367 1.00 92.00 198 MET A CA 1
ATOM 1505 C C . MET A 1 198 ? 9.661 -10.338 -12.738 1.00 92.00 198 MET A C 1
ATOM 1507 O O . MET A 1 198 ? 10.167 -11.329 -13.259 1.00 92.00 198 MET A O 1
ATOM 1511 N N . GLU A 1 199 ? 10.163 -9.780 -11.638 1.00 88.44 199 GLU A N 1
ATOM 1512 C CA . GLU A 1 199 ? 11.450 -10.188 -11.062 1.00 88.44 199 GLU A CA 1
ATOM 1513 C C . GLU A 1 199 ? 11.325 -11.169 -9.896 1.00 88.44 199 GLU A C 1
ATOM 1515 O O . GLU A 1 199 ? 12.305 -11.825 -9.539 1.00 88.44 199 GLU A O 1
ATOM 1520 N N . LEU A 1 200 ? 10.139 -11.248 -9.282 1.00 88.06 200 LEU A N 1
ATOM 1521 C CA . LEU A 1 200 ? 9.872 -11.961 -8.028 1.00 88.06 200 LEU A CA 1
ATOM 1522 C C . LEU A 1 200 ? 10.894 -11.606 -6.932 1.00 88.06 200 LEU A C 1
ATOM 1524 O O . LEU A 1 200 ? 11.270 -12.436 -6.104 1.00 88.06 200 LEU A O 1
ATOM 1528 N N . ASN A 1 201 ? 11.388 -10.364 -6.967 1.00 90.38 201 ASN A N 1
ATOM 1529 C CA . ASN A 1 201 ? 12.397 -9.845 -6.059 1.00 90.38 201 ASN A CA 1
ATOM 1530 C C . ASN A 1 201 ? 12.123 -8.370 -5.747 1.00 90.38 201 ASN A C 1
ATOM 1532 O O . ASN A 1 201 ? 12.285 -7.498 -6.601 1.00 90.38 201 ASN A O 1
ATOM 1536 N N . ARG A 1 202 ? 11.767 -8.092 -4.490 1.00 90.06 202 ARG A N 1
ATOM 1537 C CA . ARG A 1 202 ? 11.451 -6.747 -3.986 1.00 90.06 202 ARG A CA 1
ATOM 1538 C C . ARG A 1 202 ? 12.550 -5.727 -4.237 1.00 90.06 202 ARG A C 1
ATOM 1540 O O . ARG A 1 202 ? 12.279 -4.633 -4.724 1.00 90.06 202 ARG A O 1
ATOM 1547 N N . SER A 1 203 ? 13.786 -6.083 -3.888 1.00 90.44 203 SER A N 1
ATOM 1548 C CA . SER A 1 203 ? 14.925 -5.166 -3.962 1.00 90.44 203 SER A CA 1
ATOM 1549 C C . SER A 1 203 ? 15.191 -4.757 -5.405 1.00 90.44 203 SER A C 1
ATOM 1551 O O . SER A 1 203 ? 15.420 -3.581 -5.676 1.00 90.44 203 SER A O 1
ATOM 1553 N N . PHE A 1 204 ? 15.128 -5.711 -6.334 1.00 94.19 204 PHE A N 1
ATOM 1554 C CA . PHE A 1 204 ? 15.301 -5.425 -7.755 1.00 94.19 204 PHE A CA 1
ATOM 1555 C C . PHE A 1 204 ? 14.152 -4.577 -8.299 1.00 94.19 204 PHE A C 1
ATOM 1557 O O . PHE A 1 204 ? 14.413 -3.543 -8.917 1.00 94.19 204 PHE A O 1
ATOM 1564 N N . ALA A 1 205 ? 12.911 -4.904 -7.932 1.00 94.44 205 ALA A N 1
ATOM 1565 C CA . ALA A 1 205 ? 11.750 -4.162 -8.398 1.00 94.44 205 ALA A CA 1
ATOM 1566 C C . ALA A 1 205 ? 11.771 -2.712 -7.905 1.00 94.44 205 ALA A C 1
ATOM 1568 O O . ALA A 1 205 ? 11.434 -1.791 -8.651 1.00 94.44 205 ALA A O 1
ATOM 1569 N N . LEU A 1 206 ? 12.202 -2.488 -6.660 1.00 93.38 206 LEU A N 1
ATOM 1570 C CA . LEU A 1 206 ? 12.343 -1.157 -6.080 1.00 93.38 206 LEU A CA 1
ATOM 1571 C C . LEU A 1 206 ? 13.466 -0.359 -6.751 1.00 93.38 206 LEU A C 1
ATOM 1573 O O . LEU A 1 206 ? 13.280 0.819 -7.062 1.00 93.38 206 LEU A O 1
ATOM 1577 N N . GLU A 1 207 ? 14.614 -0.989 -7.002 1.00 94.94 207 GLU A N 1
ATOM 1578 C CA . GLU A 1 207 ? 15.715 -0.377 -7.748 1.00 94.94 207 GLU A CA 1
ATOM 1579 C C . GLU A 1 207 ? 15.268 0.027 -9.161 1.00 94.94 207 GLU A C 1
ATOM 1581 O O . GLU A 1 207 ? 15.495 1.164 -9.577 1.00 94.94 207 GLU A O 1
ATOM 1586 N N . ASP A 1 208 ? 14.582 -0.857 -9.883 1.00 96.31 208 ASP A N 1
ATOM 1587 C CA . ASP A 1 208 ? 14.102 -0.602 -11.245 1.00 96.31 208 ASP A CA 1
ATOM 1588 C C . ASP A 1 208 ? 13.034 0.488 -11.264 1.00 96.31 208 ASP A C 1
ATOM 1590 O O . ASP A 1 208 ? 13.064 1.414 -12.085 1.00 96.31 208 ASP A O 1
ATOM 1594 N N . PHE A 1 209 ? 12.130 0.448 -10.287 1.00 96.75 209 PHE A N 1
ATOM 1595 C CA . PHE A 1 209 ? 11.140 1.486 -10.072 1.00 96.75 209 PHE A CA 1
ATOM 1596 C C . PHE A 1 209 ? 11.801 2.843 -9.792 1.00 96.75 209 PHE A C 1
ATOM 1598 O O . PHE A 1 209 ? 11.349 3.864 -10.323 1.00 96.75 209 PHE A O 1
ATOM 1605 N N . ALA A 1 210 ? 12.892 2.882 -9.022 1.00 95.75 210 ALA A N 1
ATOM 1606 C CA . ALA A 1 210 ? 13.671 4.094 -8.786 1.00 95.75 210 ALA A CA 1
ATOM 1607 C C . ALA A 1 210 ? 14.338 4.596 -10.077 1.00 95.75 210 ALA A C 1
ATOM 1609 O O . ALA A 1 210 ? 14.185 5.772 -10.413 1.00 95.75 210 ALA A O 1
ATOM 1610 N N . VAL A 1 211 ? 14.964 3.718 -10.874 1.00 95.81 211 VAL A N 1
ATOM 1611 C CA . VAL A 1 211 ? 15.543 4.091 -12.181 1.00 95.81 211 VAL A CA 1
ATOM 1612 C C . VAL A 1 211 ? 14.489 4.710 -13.100 1.00 95.81 211 VAL A C 1
ATOM 1614 O O . VAL A 1 211 ? 14.728 5.749 -13.731 1.00 95.81 211 VAL A O 1
ATOM 1617 N N . ILE A 1 212 ? 13.301 4.111 -13.172 1.00 96.50 212 ILE A N 1
ATOM 1618 C CA . ILE A 1 212 ? 12.185 4.653 -13.949 1.00 96.50 212 ILE A CA 1
ATOM 1619 C C . ILE A 1 212 ? 11.757 6.016 -13.388 1.00 96.50 212 ILE A C 1
ATOM 1621 O O . ILE A 1 212 ? 11.620 6.968 -14.153 1.00 96.50 212 ILE A O 1
ATOM 1625 N N . SER A 1 213 ? 11.607 6.136 -12.067 1.00 94.81 213 SER A N 1
ATOM 1626 C CA . SER A 1 213 ? 11.198 7.372 -11.378 1.00 94.81 213 SER A CA 1
ATOM 1627 C C . SER A 1 213 ? 12.151 8.544 -11.608 1.00 94.81 213 SER A C 1
ATOM 1629 O O . SER A 1 213 ? 11.712 9.684 -11.784 1.00 94.81 213 SER A O 1
ATOM 1631 N N . GLU A 1 214 ? 13.455 8.285 -11.564 1.00 93.62 214 GLU A N 1
ATOM 1632 C CA . GLU A 1 214 ? 14.514 9.286 -11.714 1.00 93.62 214 GLU A CA 1
ATOM 1633 C C . GLU A 1 214 ? 14.618 9.801 -13.149 1.00 93.62 214 GLU A C 1
ATOM 1635 O O . GLU A 1 214 ? 14.923 10.970 -13.376 1.00 93.62 214 GLU A O 1
ATOM 1640 N N . THR A 1 215 ? 14.337 8.935 -14.122 1.00 92.31 215 THR A N 1
ATOM 1641 C CA . THR A 1 215 ? 14.469 9.244 -15.553 1.00 92.31 215 THR A CA 1
ATOM 1642 C C . THR A 1 215 ? 13.170 9.715 -16.208 1.00 92.31 215 THR A C 1
ATOM 1644 O O . THR A 1 215 ? 13.187 10.108 -17.377 1.00 92.31 215 THR A O 1
ATOM 1647 N N . LEU A 1 216 ? 12.051 9.685 -15.477 1.00 91.38 216 LEU A N 1
ATOM 1648 C CA . LEU A 1 216 ? 10.744 10.109 -15.969 1.00 91.38 216 LEU A CA 1
ATOM 1649 C C . LEU A 1 216 ? 10.725 11.626 -16.213 1.00 91.38 216 LEU A C 1
ATOM 1651 O O . LEU A 1 216 ? 10.927 12.419 -15.288 1.00 91.38 216 LEU A O 1
ATOM 1655 N N . LYS A 1 217 ? 10.469 12.042 -17.459 1.00 88.62 217 LYS A N 1
ATOM 1656 C CA . LYS A 1 217 ? 10.395 13.465 -17.831 1.00 88.62 217 LYS A CA 1
ATOM 1657 C C . LYS A 1 217 ? 9.021 14.049 -17.480 1.00 88.62 217 LYS A C 1
ATOM 1659 O O . LYS A 1 217 ? 8.034 13.330 -17.320 1.00 88.62 217 LYS A O 1
ATOM 1664 N N . LYS A 1 218 ? 8.935 15.381 -17.372 1.00 86.56 218 LYS A N 1
ATOM 1665 C CA . LYS A 1 218 ? 7.671 16.072 -17.065 1.00 86.56 218 LYS A CA 1
ATOM 1666 C C . LYS A 1 218 ? 6.601 15.731 -18.111 1.00 86.56 218 LYS A C 1
ATOM 1668 O O . LYS A 1 218 ? 6.829 15.916 -19.302 1.00 86.56 218 LYS A O 1
ATOM 1673 N N . GLY A 1 219 ? 5.436 15.280 -17.646 1.00 84.88 219 GLY A N 1
ATOM 1674 C CA . GLY A 1 219 ? 4.298 14.912 -18.494 1.00 84.88 219 GLY A CA 1
ATOM 1675 C C . GLY A 1 219 ? 4.368 13.503 -19.092 1.00 84.88 219 GLY A C 1
ATOM 1676 O O . GLY A 1 219 ? 3.416 13.088 -19.746 1.00 84.88 219 GLY A O 1
ATOM 1677 N N . GLU A 1 220 ? 5.449 12.750 -18.867 1.00 88.94 220 GLU A N 1
ATOM 1678 C CA . GLU A 1 220 ? 5.507 11.350 -19.282 1.00 88.94 220 GLU A CA 1
ATOM 1679 C C . GLU A 1 220 ? 4.699 10.447 -18.348 1.00 88.94 220 GLU A C 1
ATOM 1681 O O . GLU A 1 220 ? 4.649 10.635 -17.133 1.00 88.94 220 GLU A O 1
ATOM 1686 N N . SER A 1 221 ? 4.107 9.404 -18.930 1.00 93.06 221 SER A N 1
ATOM 1687 C CA . SER A 1 221 ? 3.436 8.358 -18.169 1.00 93.06 221 SER A CA 1
ATOM 1688 C C . SER A 1 221 ? 4.451 7.352 -17.635 1.00 93.06 221 SER A C 1
ATOM 1690 O O . SER A 1 221 ? 5.162 6.712 -18.416 1.00 93.06 221 SER A O 1
ATOM 1692 N N . ARG A 1 222 ? 4.455 7.129 -16.316 1.00 95.75 222 ARG A N 1
ATOM 1693 C CA . ARG A 1 222 ? 5.232 6.044 -15.705 1.00 95.75 222 ARG A CA 1
ATOM 1694 C C . ARG A 1 222 ? 4.865 4.688 -16.285 1.00 95.75 222 ARG A C 1
ATOM 1696 O O . ARG A 1 222 ? 5.758 3.897 -16.535 1.00 95.75 222 ARG A O 1
ATOM 1703 N N . LYS A 1 223 ? 3.584 4.442 -16.578 1.00 96.81 223 LYS A N 1
ATOM 1704 C CA . LYS A 1 223 ? 3.149 3.200 -17.229 1.00 96.81 223 LYS A CA 1
ATOM 1705 C C . LYS A 1 223 ? 3.900 2.966 -18.538 1.00 96.81 223 LYS A C 1
ATOM 1707 O O . LYS A 1 223 ? 4.423 1.880 -18.738 1.00 96.81 223 LYS A O 1
ATOM 1712 N N . MET A 1 224 ? 3.987 3.982 -19.400 1.00 95.44 224 MET A N 1
ATOM 1713 C CA . MET A 1 224 ? 4.737 3.868 -20.654 1.00 95.44 224 MET A CA 1
ATOM 1714 C C . MET A 1 224 ? 6.221 3.596 -20.385 1.00 95.44 224 MET A C 1
ATOM 1716 O O . MET A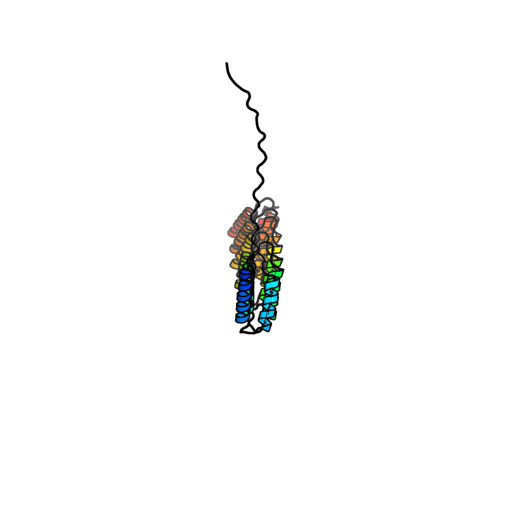 1 224 ? 6.818 2.749 -21.038 1.00 95.44 224 MET A O 1
ATOM 1720 N N . ALA A 1 225 ? 6.811 4.278 -19.403 1.00 96.44 225 ALA A N 1
ATOM 1721 C CA . ALA A 1 225 ? 8.200 4.064 -19.015 1.00 96.44 225 ALA A CA 1
ATOM 1722 C C . ALA A 1 225 ? 8.469 2.635 -18.512 1.00 96.44 225 ALA A C 1
ATOM 1724 O O . ALA A 1 225 ? 9.423 2.004 -18.959 1.00 96.44 225 ALA A O 1
ATOM 1725 N N . THR A 1 226 ? 7.596 2.111 -17.652 1.00 97.94 226 THR A N 1
ATOM 1726 C CA . THR A 1 226 ? 7.616 0.728 -17.167 1.00 97.94 226 THR A CA 1
ATOM 1727 C C . THR A 1 226 ? 7.409 -0.266 -18.307 1.00 97.94 226 THR A C 1
ATOM 1729 O O . THR A 1 226 ? 8.150 -1.235 -18.392 1.00 97.94 226 THR A O 1
ATOM 1732 N N . ASP A 1 227 ? 6.476 -0.008 -19.230 1.00 97.75 227 ASP A N 1
ATOM 1733 C CA . ASP A 1 227 ? 6.263 -0.851 -20.416 1.00 97.75 227 ASP A CA 1
ATOM 1734 C C . ASP A 1 227 ? 7.539 -0.946 -21.268 1.00 97.75 227 ASP A C 1
ATOM 1736 O O . ASP A 1 227 ? 7.918 -2.032 -21.697 1.00 97.75 227 ASP A O 1
ATOM 1740 N N . GLN A 1 228 ? 8.234 0.174 -21.492 1.00 96.88 228 GLN A N 1
ATOM 1741 C CA . GLN A 1 228 ? 9.489 0.163 -22.248 1.00 96.88 228 GLN A CA 1
ATOM 1742 C C . GLN A 1 228 ? 10.635 -0.509 -21.484 1.00 96.88 228 GLN A C 1
ATOM 1744 O O . GLN A 1 228 ? 11.441 -1.200 -22.101 1.00 96.88 228 GLN A O 1
ATOM 1749 N N . PHE A 1 229 ? 10.695 -0.343 -20.162 1.00 97.31 229 PHE A N 1
ATOM 1750 C CA . PHE A 1 229 ? 11.677 -1.029 -19.326 1.00 97.31 229 PHE A CA 1
ATOM 1751 C C . PHE A 1 229 ? 11.501 -2.551 -19.385 1.00 97.31 229 PHE A C 1
ATOM 1753 O O . PHE A 1 229 ? 12.457 -3.256 -19.688 1.00 97.31 229 PHE A O 1
ATOM 1760 N N . ILE A 1 230 ? 10.274 -3.048 -19.196 1.00 96.69 230 ILE A N 1
ATOM 1761 C CA . ILE A 1 230 ? 9.959 -4.484 -19.261 1.00 96.69 230 ILE A CA 1
ATOM 1762 C C . ILE A 1 230 ? 10.317 -5.054 -20.639 1.00 96.69 230 ILE A C 1
ATOM 1764 O O . ILE A 1 230 ? 10.916 -6.114 -20.730 1.00 96.69 230 ILE A O 1
ATOM 1768 N N . ARG A 1 231 ? 10.052 -4.321 -21.730 1.00 96.62 231 ARG A N 1
ATOM 1769 C CA . ARG A 1 231 ? 10.450 -4.764 -23.080 1.00 96.62 231 ARG A CA 1
ATOM 1770 C C . ARG A 1 231 ? 11.960 -4.931 -23.253 1.00 96.62 231 ARG A C 1
ATOM 1772 O O . ARG A 1 231 ? 12.375 -5.768 -24.047 1.00 96.62 231 ARG A O 1
ATOM 1779 N N . LEU A 1 232 ? 12.762 -4.093 -22.597 1.00 96.38 232 LEU A N 1
ATOM 1780 C CA . LEU A 1 232 ? 14.218 -4.240 -22.596 1.00 96.38 232 LEU A CA 1
ATOM 1781 C C . LEU A 1 232 ? 14.621 -5.421 -21.719 1.00 96.38 232 LEU A C 1
ATOM 1783 O O . LEU A 1 232 ? 15.425 -6.234 -22.150 1.00 96.38 232 LEU A O 1
ATOM 1787 N N . TYR A 1 233 ? 14.003 -5.552 -20.545 1.00 95.12 233 TYR A N 1
ATOM 1788 C CA . TYR A 1 233 ? 14.217 -6.681 -19.647 1.00 95.12 233 TYR A CA 1
ATOM 1789 C C . TYR A 1 233 ? 13.957 -8.029 -20.329 1.00 95.12 233 TYR A C 1
ATOM 1791 O O . TYR A 1 233 ? 14.801 -8.909 -20.257 1.00 95.12 233 TYR A O 1
ATOM 1799 N N . ASP A 1 234 ? 12.845 -8.170 -21.054 1.00 94.25 234 ASP A N 1
ATOM 1800 C CA . ASP A 1 234 ? 12.487 -9.404 -21.767 1.00 94.25 234 ASP A CA 1
ATOM 1801 C C . ASP A 1 234 ? 13.441 -9.739 -22.928 1.00 94.25 234 ASP A C 1
ATOM 1803 O O . ASP A 1 234 ? 13.544 -10.895 -23.343 1.00 94.25 234 ASP A O 1
ATOM 1807 N N . ALA A 1 235 ? 14.087 -8.727 -23.512 1.00 93.94 235 ALA A N 1
ATOM 1808 C CA . ALA A 1 235 ? 14.982 -8.896 -24.655 1.00 93.94 235 ALA A CA 1
ATOM 1809 C C . ALA A 1 235 ? 16.439 -9.142 -24.239 1.00 93.94 235 ALA A C 1
ATOM 1811 O O . ALA A 1 235 ? 17.192 -9.794 -24.966 1.00 93.94 235 ALA A O 1
ATOM 1812 N N . GLU A 1 236 ? 16.833 -8.610 -23.087 1.00 90.06 236 GLU A N 1
ATOM 1813 C CA . GLU A 1 236 ? 18.148 -8.800 -22.496 1.00 90.06 236 GLU A CA 1
ATOM 1814 C C . GLU A 1 236 ? 18.185 -10.103 -21.685 1.00 90.06 236 GLU A C 1
ATOM 1816 O O . GLU A 1 236 ?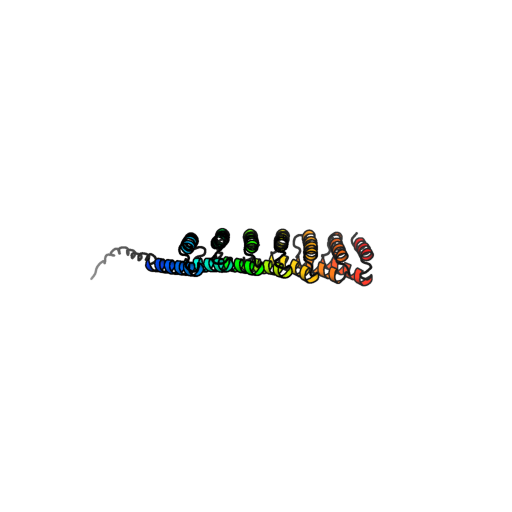 17.223 -10.496 -21.036 1.00 90.06 236 GLU A O 1
ATOM 1821 N N . GLN A 1 237 ? 19.330 -10.784 -21.657 1.00 81.31 237 GLN A N 1
ATOM 1822 C CA . GLN A 1 237 ? 19.514 -11.960 -20.786 1.00 81.31 237 GLN A CA 1
ATOM 1823 C C . GLN A 1 237 ? 19.908 -11.571 -19.348 1.00 81.31 237 GLN A C 1
ATOM 1825 O O . GLN A 1 237 ? 20.276 -12.418 -18.533 1.00 81.31 237 GLN A O 1
ATOM 1830 N N .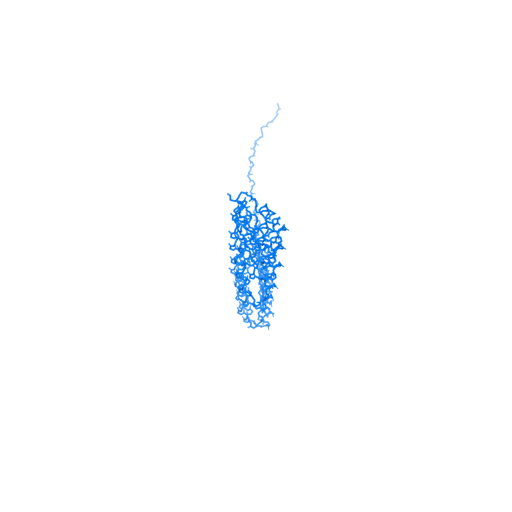 SER A 1 238 ? 19.908 -10.271 -19.047 1.00 90.19 238 SER A N 1
ATOM 1831 C CA . SER A 1 238 ? 20.523 -9.696 -17.859 1.00 90.19 238 SER A CA 1
ATOM 1832 C C . SER A 1 238 ? 19.812 -8.407 -17.464 1.00 90.19 238 SER A C 1
ATOM 1834 O O . SER A 1 238 ? 19.777 -7.427 -18.207 1.00 90.19 238 SER A O 1
ATOM 1836 N N . ARG A 1 239 ? 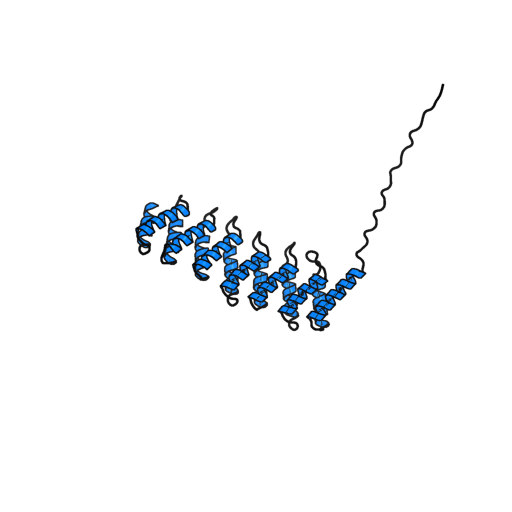19.318 -8.378 -16.222 1.00 92.44 239 ARG A N 1
ATOM 1837 C CA . ARG A 1 239 ? 18.729 -7.184 -15.599 1.00 92.44 239 ARG A CA 1
ATOM 1838 C C . ARG A 1 239 ? 19.659 -5.969 -15.689 1.00 92.44 239 ARG A C 1
ATOM 1840 O O . ARG A 1 239 ? 19.223 -4.851 -15.947 1.00 92.44 239 ARG A O 1
ATOM 1847 N N . ARG A 1 240 ? 20.961 -6.179 -15.465 1.00 93.81 240 ARG A N 1
ATOM 1848 C CA . ARG A 1 240 ? 21.958 -5.098 -15.495 1.00 93.81 240 ARG A CA 1
ATOM 1849 C C . ARG A 1 240 ? 22.017 -4.441 -16.872 1.00 93.81 240 ARG A C 1
ATOM 1851 O O . ARG A 1 240 ? 22.152 -3.219 -16.946 1.00 93.81 240 ARG A O 1
ATOM 1858 N N . ASP A 1 241 ? 21.926 -5.247 -17.920 1.00 94.75 241 ASP A N 1
ATOM 1859 C CA . ASP A 1 241 ? 21.973 -4.778 -19.297 1.00 94.75 241 ASP A CA 1
ATOM 1860 C C . ASP A 1 241 ? 20.695 -4.013 -19.637 1.00 94.75 241 ASP A C 1
ATOM 1862 O O . ASP A 1 241 ? 20.792 -2.846 -20.011 1.00 94.75 241 ASP A O 1
ATOM 1866 N N . ALA A 1 242 ? 19.522 -4.543 -19.277 1.00 95.50 242 ALA A N 1
ATOM 1867 C CA . ALA A 1 242 ? 18.249 -3.832 -19.427 1.00 95.50 242 ALA A CA 1
ATOM 1868 C C . ALA A 1 242 ? 18.247 -2.446 -18.751 1.00 95.50 242 ALA A C 1
ATOM 1870 O O . ALA A 1 242 ? 17.829 -1.450 -19.350 1.00 95.50 242 ALA A O 1
ATOM 1871 N N . ILE A 1 243 ? 18.777 -2.340 -17.525 1.00 96.25 243 ILE A N 1
ATOM 1872 C CA . ILE A 1 243 ? 18.942 -1.054 -16.824 1.00 96.25 243 ILE A CA 1
ATOM 1873 C C . ILE A 1 243 ? 19.897 -0.128 -17.582 1.00 96.25 243 ILE A C 1
ATOM 1875 O O . ILE A 1 243 ? 19.631 1.074 -17.712 1.00 96.25 243 ILE A O 1
ATOM 1879 N N . SER A 1 244 ? 21.034 -0.659 -18.037 1.00 95.81 244 SER A N 1
ATOM 1880 C CA . SER A 1 244 ? 22.034 0.100 -18.789 1.00 95.81 244 SER A CA 1
ATOM 1881 C C . SER A 1 244 ? 21.441 0.656 -20.084 1.00 95.81 244 SER A C 1
ATOM 1883 O O . SER A 1 244 ? 21.576 1.851 -20.359 1.00 95.81 244 SER A O 1
ATOM 1885 N N . ASP A 1 245 ? 20.708 -0.170 -20.824 1.00 95.94 245 ASP A N 1
ATOM 1886 C CA . ASP A 1 245 ? 20.088 0.182 -22.098 1.00 95.94 245 ASP A CA 1
ATOM 1887 C C . ASP A 1 245 ? 18.973 1.191 -21.918 1.00 95.94 245 ASP A C 1
ATOM 1889 O O . ASP A 1 245 ? 18.939 2.211 -22.609 1.00 95.94 245 ASP A O 1
ATOM 1893 N N . TYR A 1 246 ? 18.110 0.978 -20.926 1.00 96.62 246 TYR A N 1
ATOM 1894 C CA . TYR A 1 246 ? 17.061 1.927 -20.591 1.00 96.62 246 TYR A CA 1
ATOM 1895 C C . TYR A 1 246 ? 17.656 3.303 -20.261 1.00 96.62 246 TYR A C 1
ATOM 1897 O O . TYR A 1 246 ? 17.219 4.325 -20.798 1.00 96.62 246 TYR A O 1
ATOM 1905 N N . ARG A 1 247 ? 18.718 3.356 -19.443 1.00 95.38 247 ARG A N 1
ATOM 1906 C CA . ARG A 1 247 ? 19.429 4.608 -19.129 1.00 95.38 247 ARG A CA 1
ATOM 1907 C C . ARG A 1 247 ? 20.111 5.221 -20.349 1.00 95.38 247 ARG A C 1
ATOM 1909 O O . ARG A 1 247 ? 20.117 6.448 -20.475 1.00 95.38 247 ARG A O 1
ATOM 1916 N N . LEU A 1 248 ? 20.689 4.406 -21.229 1.00 94.62 248 LEU A N 1
ATOM 1917 C CA . LEU A 1 248 ? 21.295 4.878 -22.469 1.00 94.62 248 LEU A CA 1
ATOM 1918 C C . LEU A 1 248 ? 20.236 5.533 -23.355 1.00 94.62 248 LEU A C 1
ATOM 1920 O O . LEU A 1 248 ? 20.398 6.698 -23.710 1.00 94.62 248 LEU A O 1
ATOM 1924 N N . ILE A 1 249 ? 19.130 4.839 -23.632 1.00 94.69 249 ILE A N 1
ATOM 1925 C CA . ILE A 1 249 ? 18.008 5.351 -24.427 1.00 94.69 249 ILE A CA 1
ATOM 1926 C C . ILE A 1 249 ? 17.500 6.662 -23.829 1.00 94.69 249 ILE A C 1
ATOM 1928 O O . ILE A 1 249 ? 17.366 7.655 -24.542 1.00 94.69 249 ILE A O 1
ATOM 1932 N N . ARG A 1 250 ? 17.303 6.716 -22.508 1.00 92.38 250 ARG A N 1
ATOM 1933 C CA . ARG A 1 250 ? 16.875 7.935 -21.803 1.00 92.38 250 ARG A CA 1
ATOM 1934 C C . ARG A 1 250 ? 17.820 9.117 -22.002 1.00 92.38 250 ARG A C 1
ATOM 1936 O O . ARG A 1 250 ? 17.352 10.254 -22.076 1.00 92.38 250 ARG A O 1
ATOM 1943 N N . ARG A 1 251 ? 19.125 8.854 -22.086 1.00 90.75 251 ARG A N 1
ATOM 1944 C CA . ARG A 1 251 ? 20.162 9.873 -22.265 1.00 90.75 251 ARG A CA 1
ATOM 1945 C C . ARG A 1 251 ? 20.262 10.355 -23.708 1.00 90.75 251 ARG A C 1
ATOM 1947 O O . ARG A 1 251 ? 20.402 11.555 -23.918 1.00 90.75 251 ARG A O 1
ATOM 1954 N N . VAL A 1 252 ? 20.223 9.441 -24.677 1.00 86.56 252 VAL A N 1
ATOM 1955 C CA . VAL A 1 252 ? 20.619 9.745 -26.064 1.00 86.56 252 VAL A CA 1
ATOM 1956 C C . VAL A 1 252 ? 19.449 9.922 -27.017 1.00 86.56 252 VAL A C 1
ATOM 1958 O O . VAL A 1 252 ? 19.619 10.597 -28.022 1.00 86.56 252 VAL A O 1
ATOM 1961 N N . ALA A 1 253 ? 18.251 9.412 -26.700 1.00 73.31 253 ALA A N 1
ATOM 1962 C CA . ALA A 1 253 ? 17.100 9.502 -27.604 1.00 73.31 253 ALA A CA 1
ATOM 1963 C C . ALA A 1 253 ? 16.706 10.953 -27.961 1.00 73.31 253 ALA A C 1
ATOM 1965 O O . ALA A 1 253 ? 16.017 11.172 -28.951 1.00 73.31 253 ALA A O 1
ATOM 1966 N N . GLY A 1 254 ? 17.182 11.960 -27.215 1.00 70.19 254 GLY A N 1
ATOM 1967 C CA . GLY A 1 254 ? 17.070 13.364 -27.607 1.00 70.19 254 GLY A CA 1
ATOM 1968 C C . GLY A 1 254 ? 15.612 13.808 -27.767 1.00 70.19 254 GLY A C 1
ATOM 1969 O O . GLY A 1 254 ? 14.901 13.925 -26.765 1.00 70.19 254 GLY A O 1
ATOM 1970 N N . GLN A 1 255 ? 15.206 14.074 -29.019 1.00 65.56 255 GLN A N 1
ATOM 1971 C CA . GLN A 1 255 ? 13.832 14.429 -29.408 1.00 65.56 255 GLN A CA 1
ATOM 1972 C C . GLN A 1 255 ? 12.908 13.228 -29.639 1.00 65.56 255 GLN A C 1
ATOM 1974 O O . GLN A 1 255 ? 11.692 13.414 -29.614 1.00 65.56 255 GLN A O 1
ATOM 1979 N N . ASP A 1 256 ? 13.450 12.031 -29.868 1.00 79.38 256 ASP A N 1
ATOM 1980 C CA . ASP A 1 256 ? 12.623 10.842 -30.049 1.00 79.38 256 ASP A CA 1
ATOM 1981 C C . ASP A 1 256 ? 11.881 10.518 -28.748 1.00 79.38 256 ASP A C 1
ATOM 1983 O O . ASP A 1 256 ? 12.373 10.730 -27.629 1.00 79.38 256 ASP A O 1
ATOM 1987 N N . SER A 1 257 ? 10.688 9.952 -28.899 1.00 89.25 257 SER A N 1
ATOM 1988 C CA . SER A 1 257 ? 9.971 9.386 -27.764 1.00 89.25 257 SER A CA 1
ATOM 1989 C C . SER A 1 257 ? 10.735 8.187 -27.191 1.00 89.25 257 SER A C 1
ATOM 1991 O O . SER A 1 257 ? 11.470 7.484 -27.891 1.00 89.25 257 SER A O 1
ATOM 1993 N N . LEU A 1 258 ? 10.534 7.903 -25.900 1.00 92.56 258 LEU A N 1
ATOM 1994 C CA . LEU A 1 258 ? 11.108 6.712 -25.266 1.00 92.56 258 LEU A CA 1
ATOM 1995 C C . LEU A 1 258 ? 10.735 5.425 -26.017 1.00 92.56 258 LEU A C 1
ATOM 1997 O O . LEU A 1 258 ? 11.557 4.520 -26.140 1.00 92.56 258 LEU A O 1
ATOM 2001 N N . GLU A 1 259 ? 9.507 5.344 -26.524 1.00 93.62 259 GLU A N 1
ATOM 2002 C CA . GLU A 1 259 ? 9.007 4.196 -27.279 1.00 93.62 259 GLU A CA 1
ATOM 2003 C C . GLU A 1 259 ? 9.764 4.000 -28.600 1.00 93.62 259 GLU A C 1
ATOM 2005 O O . GLU A 1 259 ? 10.150 2.875 -28.939 1.00 93.62 259 GLU A O 1
ATOM 2010 N N . GLU A 1 260 ? 10.027 5.084 -29.332 1.00 92.75 260 GLU A N 1
ATOM 2011 C CA . GLU A 1 260 ? 10.807 5.047 -30.570 1.00 92.75 260 GLU A CA 1
ATOM 2012 C C . GLU A 1 260 ? 12.261 4.670 -30.301 1.00 92.75 260 GLU A C 1
ATOM 2014 O O . GLU A 1 260 ? 12.794 3.789 -30.981 1.00 92.75 260 GLU A O 1
ATOM 2019 N N . GLY A 1 261 ? 12.879 5.277 -29.282 1.00 94.19 261 GLY A N 1
ATOM 2020 C CA . GLY A 1 261 ? 14.238 4.947 -28.856 1.00 94.19 261 GLY A CA 1
ATOM 2021 C C . GLY A 1 261 ? 14.369 3.471 -28.469 1.00 94.19 261 GLY A C 1
ATOM 2022 O O . GLY A 1 261 ? 15.239 2.773 -28.986 1.00 94.19 261 GLY A O 1
ATOM 2023 N N . THR A 1 262 ? 13.436 2.964 -27.659 1.00 96.12 262 THR A N 1
ATOM 2024 C CA . THR A 1 262 ? 13.374 1.549 -27.249 1.00 96.12 262 THR A CA 1
ATOM 2025 C C . THR A 1 262 ? 13.191 0.631 -28.452 1.00 96.12 262 THR A C 1
ATOM 2027 O O . THR A 1 262 ? 13.913 -0.347 -28.619 1.00 96.12 262 THR A O 1
ATOM 2030 N N . THR A 1 263 ? 12.277 0.968 -29.361 1.00 95.81 263 THR A N 1
ATOM 2031 C CA . THR A 1 263 ? 12.023 0.163 -30.562 1.00 95.81 263 THR A CA 1
ATOM 2032 C C . THR A 1 263 ? 13.233 0.119 -31.496 1.00 95.81 263 THR A C 1
ATOM 2034 O O . THR A 1 263 ? 13.519 -0.924 -32.085 1.00 95.81 263 THR A O 1
ATOM 2037 N N . ARG A 1 264 ? 13.960 1.230 -31.652 1.00 94.25 264 ARG A N 1
ATOM 2038 C CA . ARG A 1 264 ? 15.196 1.269 -32.446 1.00 94.25 264 ARG A CA 1
ATOM 2039 C C . ARG A 1 264 ? 16.312 0.472 -31.781 1.00 94.25 264 ARG A C 1
ATOM 2041 O O . ARG A 1 264 ? 16.975 -0.294 -32.476 1.00 94.25 264 ARG A O 1
ATOM 2048 N N . PHE A 1 265 ? 16.471 0.600 -30.465 1.00 95.38 265 PHE A N 1
ATOM 2049 C CA . PHE A 1 265 ? 17.451 -0.170 -29.705 1.00 95.38 265 PHE A CA 1
ATOM 2050 C C . PHE A 1 265 ? 17.211 -1.676 -29.859 1.00 95.38 265 PHE A C 1
ATOM 2052 O O . PHE A 1 265 ? 18.090 -2.397 -30.323 1.00 95.38 265 PHE A O 1
ATOM 2059 N N . LEU A 1 266 ? 15.979 -2.135 -29.619 1.00 96.06 266 LEU A N 1
ATOM 2060 C CA . LEU A 1 266 ? 15.602 -3.546 -29.744 1.00 96.06 266 L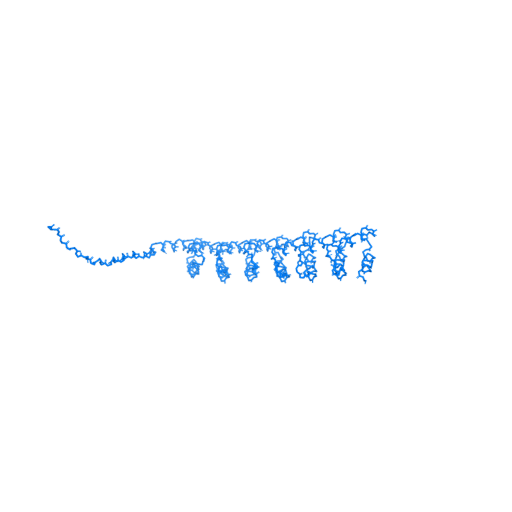EU A CA 1
ATOM 2061 C C . LEU A 1 266 ? 15.798 -4.098 -31.163 1.00 96.06 266 LEU A C 1
ATOM 2063 O O . LEU A 1 266 ? 16.143 -5.264 -31.333 1.00 96.06 266 LEU A O 1
ATOM 2067 N N . LYS A 1 267 ? 15.627 -3.280 -32.210 1.00 95.19 267 LYS A N 1
ATOM 2068 C CA . LYS A 1 267 ? 15.948 -3.697 -33.588 1.00 95.19 267 LYS A CA 1
ATOM 2069 C C . LYS A 1 267 ? 17.441 -3.962 -33.781 1.00 95.19 267 LYS A C 1
ATOM 2071 O O . LYS A 1 267 ? 17.791 -4.900 -34.496 1.00 95.19 267 LYS A O 1
ATOM 2076 N N . LEU A 1 268 ? 18.307 -3.141 -33.186 1.00 94.81 268 LEU A N 1
ATOM 2077 C CA . LEU A 1 268 ? 19.753 -3.365 -33.227 1.00 94.81 268 LEU A CA 1
ATOM 2078 C C . LEU A 1 268 ? 20.128 -4.605 -32.416 1.00 94.81 268 LEU A C 1
ATOM 2080 O O . LEU A 1 268 ? 20.864 -5.448 -32.927 1.00 94.81 268 LEU A O 1
ATOM 2084 N N . LEU A 1 269 ? 19.560 -4.746 -31.217 1.00 95.25 269 LEU A N 1
ATOM 2085 C CA . LEU A 1 269 ? 19.780 -5.892 -30.343 1.00 95.25 269 LEU A CA 1
ATOM 2086 C C . LEU A 1 269 ? 19.379 -7.205 -31.018 1.00 95.25 269 LEU A C 1
ATOM 2088 O O . LEU A 1 269 ? 20.200 -8.105 -31.139 1.00 95.25 269 LEU A O 1
ATOM 2092 N N . ASN A 1 270 ? 18.176 -7.284 -31.589 1.00 93.81 270 ASN A N 1
ATOM 2093 C CA . ASN A 1 270 ? 17.704 -8.480 -32.295 1.00 93.81 270 ASN A CA 1
ATOM 2094 C C . ASN A 1 270 ? 18.568 -8.849 -33.508 1.00 93.81 270 ASN A C 1
ATOM 2096 O O . ASN A 1 270 ? 18.653 -10.017 -33.878 1.00 93.81 270 ASN A O 1
ATOM 2100 N N . LYS A 1 271 ? 19.202 -7.862 -34.151 1.00 93.50 271 LYS A N 1
ATOM 2101 C CA . LYS A 1 271 ? 20.102 -8.105 -35.284 1.00 93.50 271 LYS A CA 1
ATOM 2102 C C . LYS A 1 271 ? 21.481 -8.589 -34.832 1.00 93.50 271 LYS A C 1
ATOM 2104 O O . LYS A 1 271 ? 22.092 -9.388 -35.537 1.00 93.50 271 LYS A O 1
ATOM 2109 N N . ALA A 1 272 ? 21.981 -8.075 -33.712 1.00 91.56 272 ALA A N 1
ATOM 2110 C CA . ALA A 1 272 ? 23.291 -8.428 -33.174 1.00 91.56 272 ALA A CA 1
ATOM 2111 C C . ALA A 1 272 ? 23.257 -9.694 -32.297 1.00 91.56 272 ALA A C 1
ATOM 2113 O O . ALA A 1 272 ? 24.272 -10.374 -32.186 1.00 91.56 272 ALA A O 1
ATOM 2114 N N . GLY A 1 273 ? 22.108 -10.019 -31.706 1.00 87.81 273 GLY A N 1
ATOM 2115 C CA . GLY A 1 273 ? 21.959 -10.994 -30.626 1.00 87.81 273 GLY A CA 1
ATOM 2116 C C . GLY A 1 273 ? 22.110 -10.341 -29.247 1.00 87.81 273 GLY A C 1
ATOM 2117 O O . GLY A 1 273 ? 22.885 -9.397 -29.086 1.00 87.81 273 GLY A O 1
ATOM 2118 N N . SER A 1 274 ? 21.388 -10.870 -28.256 1.00 85.44 274 SER A N 1
ATOM 2119 C CA . SER A 1 274 ? 21.366 -10.374 -26.868 1.00 85.44 274 SER A CA 1
ATOM 2120 C C . SER A 1 274 ? 22.728 -10.417 -26.170 1.00 85.44 274 SER A C 1
ATOM 2122 O O . SER A 1 274 ? 22.955 -9.684 -25.226 1.00 85.44 274 SER A O 1
ATOM 2124 N N . ASP A 1 275 ? 23.668 -11.237 -26.643 1.00 87.50 275 ASP A N 1
ATOM 2125 C CA . ASP A 1 275 ? 25.000 -11.356 -26.026 1.00 87.50 275 ASP A CA 1
ATOM 2126 C C . ASP A 1 275 ? 25.951 -10.223 -26.467 1.00 87.50 275 ASP A C 1
ATOM 2128 O O . ASP A 1 275 ? 27.102 -10.149 -26.039 1.00 87.50 275 ASP A O 1
ATOM 2132 N N . ASN A 1 276 ? 25.483 -9.337 -27.355 1.00 90.56 276 ASN A N 1
ATOM 2133 C CA . ASN A 1 276 ? 26.258 -8.249 -27.949 1.00 90.56 276 ASN A CA 1
ATOM 2134 C C . ASN A 1 276 ? 25.812 -6.857 -27.466 1.00 90.56 276 ASN A C 1
ATOM 2136 O O . ASN A 1 276 ? 26.074 -5.862 -28.150 1.00 90.56 276 ASN A O 1
ATOM 2140 N N . THR A 1 277 ? 25.184 -6.760 -26.288 1.00 91.50 277 THR A N 1
ATOM 2141 C CA . THR A 1 277 ? 24.642 -5.517 -25.708 1.00 91.50 277 THR A CA 1
ATOM 2142 C C . THR A 1 277 ? 25.635 -4.356 -25.769 1.00 91.50 277 THR A C 1
ATOM 2144 O O . THR A 1 277 ? 25.304 -3.290 -26.279 1.00 91.50 277 THR A O 1
ATOM 2147 N N . ALA A 1 278 ? 26.897 -4.549 -25.368 1.00 92.38 278 ALA A N 1
ATOM 2148 C CA . ALA A 1 278 ? 27.900 -3.476 -25.391 1.00 92.38 278 ALA A CA 1
ATOM 2149 C C . ALA A 1 278 ? 28.163 -2.915 -26.807 1.00 92.38 278 ALA A C 1
ATOM 2151 O O . ALA A 1 278 ? 28.318 -1.705 -26.993 1.00 92.38 278 ALA A O 1
ATOM 2152 N N . ALA A 1 279 ? 28.185 -3.779 -27.829 1.00 92.50 279 ALA A N 1
ATOM 2153 C CA . ALA A 1 279 ? 28.356 -3.358 -29.220 1.00 92.50 279 ALA A CA 1
ATOM 2154 C C . ALA A 1 279 ? 27.103 -2.638 -29.749 1.00 92.50 279 ALA A C 1
ATOM 2156 O O . ALA A 1 279 ? 27.209 -1.657 -30.496 1.00 92.50 279 ALA A O 1
ATOM 2157 N N . VAL A 1 280 ? 25.919 -3.092 -29.330 1.00 94.31 280 VAL A N 1
ATOM 2158 C CA . VAL A 1 280 ? 24.631 -2.462 -29.644 1.00 94.31 280 VAL A CA 1
ATOM 2159 C C . VAL A 1 280 ? 24.535 -1.082 -29.001 1.00 94.31 280 VAL A C 1
ATOM 2161 O O . VAL A 1 280 ? 24.228 -0.123 -29.703 1.00 94.31 280 VAL A O 1
ATOM 2164 N N . GLN A 1 281 ? 24.886 -0.945 -27.721 1.00 93.81 281 GLN A N 1
ATOM 2165 C CA . GLN A 1 281 ? 24.965 0.327 -27.001 1.00 93.81 281 GLN A CA 1
ATOM 2166 C C . GLN A 1 281 ? 25.902 1.316 -27.703 1.00 93.81 281 GLN A C 1
ATOM 2168 O O . GLN A 1 281 ? 25.525 2.465 -27.940 1.00 93.81 281 GLN A O 1
ATOM 2173 N N . GLY A 1 282 ? 27.101 0.868 -28.095 1.00 92.75 282 GLY A N 1
ATOM 2174 C CA . GLY A 1 282 ? 28.049 1.690 -28.850 1.00 92.75 282 GLY A CA 1
ATOM 2175 C C . GLY A 1 282 ? 27.477 2.165 -30.188 1.00 92.75 282 GLY A C 1
ATOM 2176 O O . GLY A 1 282 ? 27.543 3.352 -30.508 1.00 92.75 282 GLY A O 1
ATOM 2177 N N . SER A 1 283 ? 26.850 1.255 -30.938 1.00 92.12 283 SER A N 1
ATOM 2178 C CA . SER A 1 283 ? 26.214 1.568 -32.224 1.00 92.12 283 SER A CA 1
ATOM 2179 C C . SER A 1 283 ? 25.031 2.523 -32.063 1.00 92.12 283 SER A C 1
ATOM 2181 O O . SER A 1 283 ? 24.889 3.468 -32.832 1.00 92.12 283 SER A O 1
ATOM 2183 N N . PHE A 1 284 ? 24.196 2.304 -31.047 1.00 93.06 284 PHE A N 1
ATOM 2184 C CA . PHE A 1 284 ? 23.044 3.143 -30.748 1.00 93.06 284 PHE A CA 1
ATOM 2185 C C . PHE A 1 284 ? 23.479 4.557 -30.363 1.00 93.06 284 PHE A C 1
ATOM 2187 O O . PHE A 1 284 ? 22.949 5.520 -30.900 1.00 93.06 284 PHE A O 1
ATOM 2194 N N . ASN A 1 285 ? 24.498 4.698 -29.512 1.00 91.00 285 ASN A N 1
ATOM 2195 C CA . ASN A 1 285 ? 25.029 6.001 -29.120 1.00 91.00 285 ASN A CA 1
ATOM 2196 C C . ASN A 1 285 ? 25.562 6.808 -30.320 1.00 91.00 285 ASN A C 1
ATOM 2198 O O . ASN A 1 285 ? 25.338 8.011 -30.384 1.00 91.00 285 ASN A O 1
ATOM 2202 N N . LEU A 1 286 ? 26.213 6.156 -31.292 1.00 88.56 286 LEU A N 1
ATOM 2203 C CA . LEU A 1 286 ? 26.702 6.814 -32.514 1.00 88.56 286 LEU A CA 1
ATOM 2204 C C . LEU A 1 286 ? 25.581 7.316 -33.434 1.00 88.56 286 LEU A C 1
ATOM 2206 O O . LEU A 1 286 ? 25.795 8.273 -34.168 1.00 88.56 286 LEU A O 1
ATOM 2210 N N . LEU A 1 287 ? 24.398 6.694 -33.413 1.00 84.94 287 LEU A N 1
ATOM 2211 C CA . LEU A 1 287 ? 23.260 7.126 -34.236 1.00 84.94 287 LEU A CA 1
ATOM 2212 C C . LEU A 1 287 ? 22.597 8.419 -33.730 1.00 84.94 287 LEU A C 1
ATOM 2214 O O . LEU A 1 287 ? 21.804 9.005 -34.463 1.00 84.94 287 LEU A O 1
ATOM 2218 N N . TYR A 1 288 ? 22.894 8.832 -32.495 1.00 81.44 288 TYR A N 1
ATOM 2219 C CA . TYR A 1 288 ? 22.282 9.980 -31.817 1.00 81.44 288 TYR A CA 1
ATOM 2220 C C . TYR A 1 288 ? 23.279 11.111 -31.489 1.00 81.44 288 TYR A C 1
ATOM 2222 O O . TYR A 1 288 ? 22.914 12.055 -30.785 1.00 81.44 288 TYR A O 1
ATOM 2230 N N . GLN A 1 289 ? 24.521 11.021 -31.981 1.00 74.12 289 GLN A N 1
ATOM 2231 C CA . GLN A 1 289 ? 25.511 12.110 -31.975 1.00 74.12 289 GLN A CA 1
ATOM 2232 C C . GLN A 1 289 ? 25.418 12.933 -33.260 1.00 74.12 289 GLN A C 1
ATOM 2234 O O . GLN A 1 289 ? 25.566 14.170 -33.155 1.00 74.12 289 GLN A O 1
#

Secondary structure (DSSP, 8-state):
--------PPPPPPPPPPPPP-PPPPHHHHHHHHHHHHHHHHHHTTT-HHHHHHHHHHHHHHTTGGG--HHHHHHHHHHHHHHH-TT-HHHHHHHHHHHHHHPPTT--HHHHHHHHHHHHHHHT-HHHHHHHHHHHHHTPPTT--HHHHHHHHHHHHHHH-GGGHHHHHHHHHHHHHTPPTT--HHHHHHHHHHHHHHHS-HHHHHHHHHHHHHHPPTT--HHHHHHHHHHHHHHSS-HHHHHHHHHHHHHH-TTS-HHHHHHHHHHHHHHH-GGGHHHHHHHHHHHT-

Foldseek 3Di:
DDDDDDDDDDDDDDDDDDDDDDDPDDPVVVVVLLVLLLVLLCVLLVNPNVLSVVVLVLLVVLPCQLHHGSNVSSVLLSLLCVLCDSVPSVLSSVVSCLLSVLDDRNDDSVVLSVLLVVLCVQLVHSVLSSVVSNLCSVLVWPPDDSVVSSVLLSVLCVLVDSVCSVVSSVLLVLLSVLDDVPDGSVQSSVLLVVLCVLPVDNVLSSVVSVLLSVLADPPDRSVVLSVLLVLLVVQAPDNVLSSVQSVLLSPQVVPH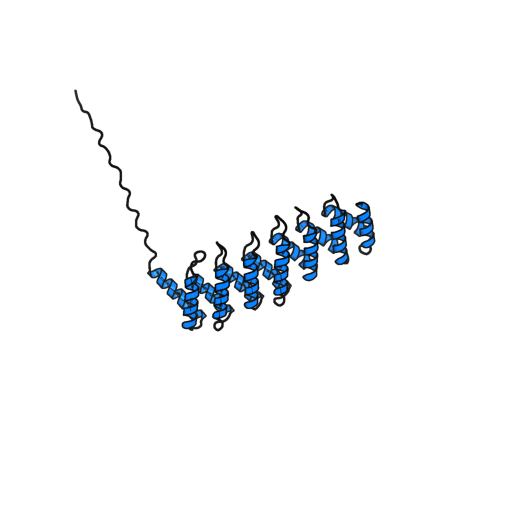DSVVSSVVLSVLCVVVDNVCSVVSSVVSNVVRD

Sequence (289 aa):
THLEEAGISKKTPLSPQPESPAIPPSKGKTLLEKEEAMNLLLDAEKGDAQGAGADFSLVAKSAGHGGETLREAAEQFARLLEVEGCSQTTKAQEDYALIDGTLKPGQKRAEAVTQFLRLADAENDTSQARGDFALLQRNLPSGTTLTRATSQFLSLLNCEGAENTVDVQADFRTIQQSLKEGETWEAAFEQFRRLYDMELNRSFALEDFAVISETLKKGESRKMATDQFIRLYDAEQSRRDAISDYRLIRRVAGQDSLEEGTTRFLKLLNKAGSDNTAAVQGSFNLLYQ

pLDDT: mean 86.92, std 15.71, range [35.38, 98.5]

Radius of gyration: 31.87 Å; Cα contacts (8 Å, |Δi|>4): 277; chains: 1; bounding box: 111×70×72 Å